Protein AF-A0A1H2YJH8-F1 (afdb_monomer_lite)

pLDDT: mean 80.91, std 15.79, range [32.03, 96.12]

Sequence (339 aa):
MAKEKKSLMNRFIHIIEKGGNKLPHPFILFGILLVAVLILSFVFSQLGTSITYFSASKTAGAAGKEVTVKVVNLLSADNLRYLITKYPDIYVGYTPLKLTLIMMATTAFIDKTGFFETLMKKYLLKAPKSLITFAVAFMAVNANLMSDAGTYFSLAIGGVIFHAMGRNPLIGVILGYAGCSGGFTANLFLAGTDALLAGITENIVEQMGLSVPINPAINYFFMASATVFLAITLTLFTEKVVCKMVGDGEGVVDRSLLEQYQPTPEQEKGLRWSGYGFLFFLAVMALLTVPQTAILRNQAGGFLPKSPPVPGDYHDHRLFVRQHRAALRLGHRPDQEGP

Structure (mmCIF, N/CA/C/O backbone):
data_AF-A0A1H2YJH8-F1
#
_entry.id   AF-A0A1H2YJH8-F1
#
loop_
_atom_site.group_PDB
_atom_site.id
_atom_site.type_symbol
_atom_site.label_atom_id
_atom_site.label_alt_id
_atom_site.label_comp_id
_atom_site.label_asym_id
_atom_site.label_entity_id
_atom_site.label_seq_id
_atom_site.pdbx_PDB_ins_code
_atom_site.Cartn_x
_atom_site.Cartn_y
_atom_site.Cartn_z
_atom_site.occupancy
_atom_site.B_iso_or_equiv
_atom_site.auth_seq_id
_atom_site.auth_comp_id
_atom_site.auth_asym_id
_atom_site.auth_atom_id
_atom_site.pdbx_PDB_model_num
ATOM 1 N N . MET A 1 1 ? 14.871 43.002 -13.225 1.00 38.84 1 MET A N 1
ATOM 2 C CA . MET A 1 1 ? 14.297 41.639 -13.253 1.00 38.84 1 MET A CA 1
ATOM 3 C C . MET A 1 1 ? 12.792 41.748 -13.069 1.00 38.84 1 MET A C 1
ATOM 5 O O . MET A 1 1 ? 12.344 42.125 -11.992 1.00 38.84 1 MET A O 1
ATOM 9 N N . ALA A 1 2 ? 12.018 41.543 -14.136 1.00 38.28 2 ALA A N 1
ATOM 10 C CA . ALA A 1 2 ? 10.562 41.580 -14.057 1.00 38.28 2 ALA A CA 1
ATOM 11 C C . ALA A 1 2 ? 10.081 40.404 -13.196 1.00 38.28 2 ALA A C 1
ATOM 13 O O . ALA A 1 2 ? 10.463 39.261 -13.429 1.00 38.28 2 ALA A O 1
ATOM 14 N N . LYS A 1 3 ? 9.287 40.697 -12.165 1.00 47.03 3 LYS A N 1
ATOM 15 C CA . LYS A 1 3 ? 8.704 39.703 -11.262 1.00 47.03 3 LYS A CA 1
ATOM 16 C C . LYS A 1 3 ? 7.733 38.857 -12.091 1.00 47.03 3 LYS A C 1
ATOM 18 O O . LYS A 1 3 ? 6.635 39.326 -12.391 1.00 47.03 3 LYS A O 1
ATOM 23 N N . GLU A 1 4 ? 8.152 37.663 -12.513 1.00 55.03 4 GLU A N 1
ATOM 24 C CA . GLU A 1 4 ? 7.280 36.723 -13.224 1.00 55.03 4 GLU A CA 1
ATOM 25 C C . GLU A 1 4 ? 5.961 36.596 -12.458 1.00 55.03 4 GLU A C 1
ATOM 27 O O . GLU A 1 4 ? 5.936 36.301 -11.255 1.00 55.03 4 GLU A O 1
ATOM 32 N N . LYS A 1 5 ? 4.843 36.871 -13.137 1.00 51.53 5 LYS A N 1
ATOM 33 C CA . LYS A 1 5 ? 3.514 36.658 -12.566 1.00 51.53 5 LYS A CA 1
ATOM 34 C C . LYS A 1 5 ? 3.374 35.158 -12.319 1.00 51.53 5 LYS A C 1
ATOM 36 O O . LYS A 1 5 ? 3.041 34.416 -13.235 1.00 51.53 5 LYS A O 1
ATOM 41 N N . LYS A 1 6 ? 3.631 34.719 -11.079 1.00 59.97 6 LYS A N 1
ATOM 42 C CA . LYS A 1 6 ? 3.389 33.337 -10.642 1.00 59.97 6 LYS A CA 1
ATOM 43 C C . LYS A 1 6 ? 1.992 32.925 -11.113 1.00 59.97 6 LYS A C 1
ATOM 45 O O . LYS A 1 6 ? 1.011 33.550 -10.699 1.00 59.97 6 LYS A O 1
ATOM 50 N N . SER A 1 7 ? 1.942 31.911 -11.981 1.00 81.44 7 SER A N 1
ATOM 51 C CA . SER A 1 7 ? 0.712 31.289 -12.482 1.00 81.44 7 SER A CA 1
ATOM 52 C C . SER A 1 7 ? -0.251 30.995 -11.324 1.00 81.44 7 SER A C 1
ATOM 54 O O . SER A 1 7 ? 0.194 30.723 -10.205 1.00 81.44 7 SER A O 1
ATOM 56 N N . LEU A 1 8 ? -1.566 31.036 -11.571 1.00 84.19 8 LEU A N 1
ATOM 57 C CA . LEU A 1 8 ? -2.581 30.668 -10.571 1.00 84.19 8 LEU A CA 1
ATOM 58 C C . LEU A 1 8 ? -2.296 29.284 -9.962 1.00 84.19 8 LEU A C 1
ATOM 60 O O . LEU A 1 8 ? -2.454 29.105 -8.756 1.00 84.19 8 LEU A O 1
ATOM 64 N N . MET A 1 9 ? -1.756 28.363 -10.768 1.00 78.94 9 MET A N 1
ATOM 65 C CA . MET A 1 9 ? -1.287 27.047 -10.325 1.00 78.94 9 MET A CA 1
ATOM 66 C C . MET A 1 9 ? -0.182 27.147 -9.262 1.00 78.94 9 MET A C 1
ATOM 68 O O . MET A 1 9 ? -0.267 26.523 -8.209 1.00 78.94 9 MET A O 1
ATOM 72 N N . ASN A 1 10 ? 0.821 28.002 -9.479 1.00 80.19 10 ASN A N 1
ATOM 73 C CA . ASN A 1 10 ? 1.936 28.172 -8.541 1.00 80.19 10 ASN A CA 1
ATOM 74 C C . ASN A 1 10 ? 1.471 28.771 -7.207 1.00 80.19 10 ASN A C 1
ATOM 76 O O . ASN A 1 10 ? 2.043 28.471 -6.163 1.00 80.19 10 ASN A O 1
ATOM 80 N N . ARG A 1 11 ? 0.435 29.623 -7.221 1.00 85.06 11 ARG A N 1
ATOM 81 C CA . ARG A 1 11 ? -0.161 30.155 -5.984 1.00 85.06 11 ARG A CA 1
ATOM 82 C C . ARG A 1 11 ? -0.924 29.076 -5.221 1.00 85.06 11 ARG A C 1
ATOM 84 O O . ARG A 1 11 ? -0.790 29.002 -4.006 1.00 85.06 11 ARG A O 1
ATOM 91 N N . PHE A 1 12 ? -1.688 28.248 -5.931 1.00 88.19 12 PHE A N 1
ATOM 92 C CA . PHE A 1 12 ? -2.434 27.139 -5.344 1.00 88.19 12 PHE A CA 1
ATOM 93 C C . PHE A 1 12 ? -1.508 26.114 -4.671 1.00 88.19 12 PHE A C 1
ATOM 95 O O . PHE A 1 12 ? -1.709 25.794 -3.501 1.00 88.19 12 PHE A O 1
ATOM 102 N N . ILE A 1 13 ? -0.438 25.692 -5.357 1.00 86.06 13 ILE A N 1
ATOM 103 C CA . ILE A 1 13 ? 0.572 24.770 -4.807 1.00 86.06 13 ILE A CA 1
ATOM 104 C C . ILE A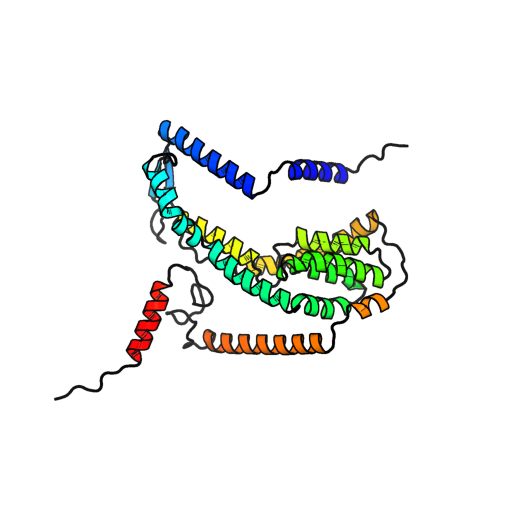 1 13 ? 1.168 25.322 -3.506 1.00 86.06 13 ILE A C 1
ATOM 106 O O . ILE A 1 13 ? 1.285 24.600 -2.520 1.00 86.06 13 ILE A O 1
ATOM 110 N N . HIS A 1 14 ? 1.471 26.621 -3.462 1.00 87.12 14 HIS A N 1
ATOM 111 C CA . HIS A 1 14 ? 2.084 27.239 -2.287 1.00 87.12 14 HIS A CA 1
ATOM 112 C C . HIS A 1 14 ? 1.144 27.311 -1.069 1.00 87.12 14 HIS A C 1
ATOM 114 O O . HIS A 1 14 ? 1.595 27.268 0.075 1.00 87.12 14 HIS A O 1
ATOM 120 N N . ILE A 1 15 ? -0.173 27.403 -1.293 1.00 90.94 15 ILE A N 1
ATOM 121 C CA . ILE A 1 15 ? -1.168 27.324 -0.212 1.00 90.94 15 ILE A CA 1
ATOM 122 C C . ILE A 1 15 ? -1.194 25.911 0.376 1.00 90.94 15 ILE A C 1
ATOM 124 O O . ILE A 1 15 ? -1.181 25.767 1.599 1.00 90.94 15 ILE A O 1
ATOM 128 N N . ILE A 1 16 ? -1.191 24.884 -0.480 1.00 88.50 16 ILE A N 1
ATOM 129 C CA . ILE A 1 16 ? -1.164 23.479 -0.050 1.00 88.50 16 ILE A CA 1
ATOM 130 C C . ILE A 1 16 ? 0.110 23.190 0.743 1.00 88.50 16 ILE A C 1
ATOM 132 O O . ILE A 1 16 ? 0.028 22.643 1.837 1.00 88.50 16 ILE A O 1
ATOM 136 N N . GLU A 1 17 ? 1.266 23.611 0.233 1.00 88.31 17 GLU A N 1
ATOM 137 C CA . GLU A 1 17 ? 2.568 23.448 0.889 1.00 88.31 17 GLU A CA 1
ATOM 138 C C . GLU A 1 17 ? 2.567 24.056 2.299 1.00 88.31 17 GLU A C 1
ATOM 140 O O . GLU A 1 17 ? 2.926 23.402 3.280 1.00 88.31 17 GLU A O 1
ATOM 145 N N . LYS A 1 18 ? 2.083 25.298 2.427 1.00 90.19 18 LYS A N 1
ATOM 146 C CA . LYS A 1 18 ? 2.005 25.984 3.720 1.00 90.19 18 LYS A CA 1
ATOM 147 C C . LYS A 1 18 ? 1.031 25.303 4.686 1.00 90.19 18 LYS A C 1
ATOM 149 O O . LYS A 1 18 ? 1.286 25.287 5.888 1.00 90.19 18 LYS A O 1
ATOM 154 N N . GLY A 1 19 ? -0.084 24.778 4.175 1.00 89.69 19 GLY A N 1
ATOM 155 C CA . GLY A 1 19 ? -1.058 24.025 4.964 1.00 89.69 19 GLY A CA 1
ATOM 156 C C . GLY A 1 19 ? -0.498 22.690 5.455 1.00 89.69 19 GLY A C 1
ATOM 157 O O . GLY A 1 19 ? -0.572 22.401 6.647 1.00 89.69 19 GLY A O 1
ATOM 158 N N . GLY A 1 20 ? 0.117 21.918 4.556 1.00 84.12 20 GLY A N 1
ATOM 159 C CA . GLY A 1 20 ? 0.706 20.611 4.850 1.00 84.12 20 GLY A CA 1
ATOM 160 C C . GLY A 1 20 ? 1.833 20.691 5.877 1.00 84.12 20 GLY A C 1
ATOM 161 O O . GLY A 1 20 ? 1.820 19.943 6.850 1.00 84.12 20 GLY A O 1
ATOM 162 N N . ASN A 1 21 ? 2.733 21.671 5.746 1.00 89.31 21 ASN A N 1
ATOM 163 C CA . ASN A 1 21 ? 3.858 21.862 6.672 1.00 89.31 21 ASN A CA 1
ATOM 164 C C . ASN A 1 21 ? 3.438 22.243 8.102 1.00 89.31 21 ASN A C 1
ATOM 166 O O . ASN A 1 21 ? 4.262 22.221 9.013 1.00 89.31 21 ASN A O 1
ATOM 170 N N . LYS A 1 22 ? 2.175 22.629 8.314 1.00 89.81 22 LYS A N 1
ATOM 171 C CA . LYS A 1 22 ? 1.658 23.005 9.634 1.00 89.81 22 LYS A CA 1
ATOM 172 C C . LYS A 1 22 ? 1.112 21.810 10.421 1.00 89.81 22 LYS A C 1
ATOM 174 O O . LYS A 1 22 ? 0.878 21.939 11.622 1.00 89.81 22 LYS A O 1
ATOM 179 N N . LEU A 1 23 ? 0.878 20.673 9.765 1.00 87.12 23 LEU A N 1
ATOM 180 C CA . LEU A 1 23 ? 0.376 19.477 10.430 1.00 87.12 23 LEU A CA 1
ATOM 181 C C . LEU A 1 23 ? 1.509 18.808 11.225 1.00 87.12 23 LEU A C 1
ATOM 183 O O . LEU A 1 23 ? 2.578 18.558 10.667 1.00 87.12 23 LEU A O 1
ATOM 187 N N . PRO A 1 24 ? 1.308 18.516 12.523 1.00 90.88 24 PRO A N 1
ATOM 188 C CA . PRO A 1 24 ? 2.301 17.799 13.307 1.00 90.88 24 PRO A CA 1
ATOM 189 C C . PRO A 1 24 ? 2.414 16.348 12.830 1.00 90.88 24 PRO A C 1
ATOM 191 O O . PRO A 1 24 ? 1.506 15.809 12.194 1.00 90.88 24 PRO A O 1
ATOM 194 N N . HIS A 1 25 ? 3.516 15.694 13.200 1.00 90.56 25 HIS A N 1
ATOM 195 C CA . HIS A 1 25 ? 3.710 14.270 12.941 1.00 90.56 25 HIS A CA 1
ATOM 196 C C . HIS A 1 25 ? 2.477 13.457 13.399 1.00 90.56 25 HIS A C 1
ATOM 198 O O . HIS A 1 25 ? 1.994 13.709 14.508 1.00 90.56 25 HIS A O 1
ATOM 204 N N . PRO A 1 26 ? 1.979 12.466 12.626 1.00 89.69 26 PRO A N 1
ATOM 205 C CA . PRO A 1 26 ? 0.744 11.742 12.945 1.00 89.69 26 PRO A CA 1
ATOM 206 C C . PRO A 1 26 ? 0.690 11.185 14.372 1.00 89.69 26 PRO A C 1
ATOM 208 O O . PRO A 1 26 ? -0.335 11.292 15.036 1.00 89.69 26 PRO A O 1
ATOM 211 N N . PHE A 1 27 ? 1.810 10.674 14.893 1.00 91.69 27 PHE A N 1
ATOM 212 C CA . PHE A 1 27 ? 1.912 10.238 16.293 1.00 91.69 27 PHE A CA 1
ATOM 213 C C . PHE A 1 27 ? 1.549 11.350 17.297 1.00 91.69 27 PHE A C 1
ATOM 215 O O . PHE A 1 27 ? 0.767 11.130 18.219 1.00 91.69 27 PHE A O 1
ATOM 222 N N . ILE A 1 28 ? 2.075 12.563 17.090 1.00 94.12 28 ILE A N 1
ATOM 223 C CA . ILE A 1 28 ? 1.781 13.731 17.930 1.00 94.12 28 ILE A CA 1
ATOM 224 C C . ILE A 1 28 ? 0.325 14.154 17.735 1.00 94.12 28 ILE A C 1
ATOM 226 O O . ILE A 1 28 ? -0.351 14.465 18.710 1.00 94.12 28 ILE A O 1
ATOM 230 N N . LEU A 1 29 ? -0.175 14.124 16.497 1.00 93.19 29 LEU A N 1
ATOM 231 C CA . LEU A 1 29 ? -1.568 14.443 16.191 1.00 93.19 29 LEU A CA 1
ATOM 232 C C . LEU A 1 29 ? -2.536 13.534 16.967 1.00 93.19 29 LEU A C 1
ATOM 234 O O . LEU A 1 29 ? -3.435 14.038 17.636 1.00 93.19 29 LEU A O 1
ATOM 238 N N . PHE A 1 30 ? -2.325 12.215 16.939 1.00 92.56 30 PHE A N 1
ATOM 239 C CA . PHE A 1 30 ? -3.132 11.265 17.710 1.00 92.56 30 PHE A CA 1
ATOM 240 C C . PHE A 1 30 ? -2.966 11.448 19.222 1.00 92.56 30 PHE A C 1
ATOM 242 O O . PHE A 1 30 ? -3.948 11.332 19.950 1.00 92.56 30 PHE A O 1
ATOM 249 N N . GLY A 1 31 ? -1.768 11.802 19.699 1.00 94.81 31 GLY A N 1
ATOM 250 C CA . GLY A 1 31 ? -1.546 12.162 21.102 1.00 94.81 31 GLY A CA 1
ATOM 251 C C . GLY A 1 31 ? -2.358 13.389 21.535 1.00 94.81 31 GLY A C 1
ATOM 252 O O . GLY A 1 31 ? -3.024 13.357 22.569 1.00 94.81 31 GLY A O 1
ATOM 253 N N . ILE A 1 32 ? -2.372 14.444 20.714 1.00 94.94 32 ILE A N 1
ATOM 254 C CA . ILE A 1 32 ? -3.182 15.649 20.949 1.00 94.94 32 ILE A CA 1
ATOM 255 C C . ILE A 1 32 ? -4.672 15.298 20.950 1.00 94.94 32 ILE A C 1
ATOM 257 O O . ILE A 1 32 ? -5.392 15.720 21.853 1.00 94.94 32 ILE A O 1
ATOM 261 N N . LEU A 1 33 ? -5.136 14.507 19.977 1.00 95.19 33 LEU A N 1
ATOM 262 C CA . LEU A 1 33 ? -6.530 14.066 19.906 1.00 95.19 33 LEU A CA 1
ATOM 263 C C . LEU A 1 33 ? -6.929 13.237 21.131 1.00 95.19 33 LEU A C 1
ATOM 265 O O . LEU A 1 33 ? -8.008 13.450 21.674 1.00 95.19 33 LEU A O 1
ATOM 269 N N . LEU A 1 34 ? -6.059 12.346 21.610 1.00 93.88 34 LEU A N 1
ATOM 270 C CA . LEU A 1 34 ? -6.302 11.551 22.813 1.00 93.88 34 LEU A CA 1
ATOM 271 C C . LEU A 1 34 ? -6.469 12.446 24.043 1.00 93.88 34 LEU A C 1
ATOM 273 O O . LEU A 1 34 ? -7.456 12.317 24.765 1.00 93.88 34 LEU A O 1
ATOM 277 N N . VAL A 1 35 ? -5.547 13.388 24.262 1.00 94.75 35 VAL A N 1
ATOM 278 C CA . VAL A 1 35 ? -5.633 14.337 25.385 1.00 94.75 35 VAL A CA 1
ATOM 279 C C . VAL A 1 35 ? -6.889 15.201 25.272 1.00 94.75 35 VAL A C 1
ATOM 281 O O . VAL A 1 35 ? -7.603 15.381 26.259 1.00 94.75 35 VAL A O 1
ATOM 284 N N . ALA A 1 36 ? -7.205 15.686 24.070 1.00 96.12 36 ALA A N 1
ATOM 285 C CA . ALA A 1 36 ? -8.416 16.455 23.822 1.00 96.12 36 ALA A CA 1
ATOM 286 C C . ALA A 1 36 ? -9.679 15.643 24.151 1.00 96.12 36 ALA A C 1
ATOM 288 O O . ALA A 1 36 ? -10.557 16.150 24.843 1.00 96.12 36 ALA A O 1
ATOM 289 N N . VAL A 1 37 ? -9.758 14.376 23.732 1.00 95.06 37 VAL A N 1
ATOM 290 C CA . VAL A 1 37 ? -10.886 13.485 24.047 1.00 95.06 37 VAL A CA 1
ATOM 291 C C . VAL A 1 37 ? -11.007 13.244 25.552 1.00 95.06 37 VAL A C 1
ATOM 293 O O . VAL A 1 37 ? -12.117 13.304 26.074 1.00 95.06 37 VAL A O 1
ATOM 296 N N . LEU A 1 38 ? -9.901 13.041 26.276 1.00 94.00 38 LEU A N 1
ATOM 297 C CA . LEU A 1 38 ? -9.932 12.896 27.737 1.00 94.00 38 LEU A CA 1
ATOM 298 C C . LEU A 1 38 ? -10.524 14.142 28.411 1.00 94.00 38 LEU A C 1
ATOM 300 O O . LEU A 1 38 ? -11.450 14.020 29.215 1.00 94.00 38 LEU A O 1
ATOM 304 N N . ILE A 1 39 ? -10.049 15.333 28.035 1.00 95.31 39 ILE A N 1
ATOM 305 C CA . ILE A 1 39 ? -10.523 16.609 28.589 1.00 95.31 39 ILE A CA 1
ATOM 306 C C . ILE A 1 39 ? -11.997 16.846 28.238 1.00 95.31 39 ILE A C 1
ATOM 308 O O . ILE A 1 39 ? -12.801 17.153 29.117 1.00 95.31 39 ILE A O 1
ATOM 312 N N . LEU A 1 40 ? -12.376 16.672 26.970 1.00 95.56 40 LEU A N 1
ATOM 313 C CA . LEU A 1 40 ? -13.755 16.860 26.520 1.00 95.56 40 LEU A CA 1
ATOM 314 C C . LEU A 1 40 ? -14.706 15.857 27.183 1.00 95.56 40 LEU A C 1
ATOM 316 O O . LEU A 1 40 ? -15.801 16.243 27.587 1.00 95.56 40 LEU A O 1
ATOM 320 N N . SER A 1 41 ? -14.285 14.599 27.358 1.00 94.75 41 SER A N 1
ATOM 321 C CA . SER A 1 41 ? -15.080 13.586 28.061 1.00 94.75 41 SER A CA 1
ATOM 322 C C . SER A 1 41 ? -15.354 13.987 29.512 1.00 94.75 41 SER A C 1
ATOM 324 O O . SER A 1 41 ? -16.477 13.836 29.990 1.00 94.75 41 SER A O 1
ATOM 326 N N . PHE A 1 42 ? -14.363 14.574 30.191 1.00 93.94 42 PHE A N 1
ATOM 327 C CA . PHE A 1 42 ? -14.522 15.095 31.542 1.00 93.94 42 PHE A CA 1
ATOM 328 C C . PHE A 1 42 ? -15.520 16.255 31.560 1.00 93.94 42 PHE A C 1
ATOM 330 O O . PHE A 1 42 ? -16.532 16.165 32.253 1.00 93.94 42 PHE A O 1
ATOM 337 N N . VAL A 1 43 ? -15.301 17.293 30.747 1.00 95.25 43 VAL A N 1
ATOM 338 C CA . VAL A 1 43 ? -16.160 18.491 30.712 1.00 95.25 43 VAL A CA 1
ATOM 339 C C . VAL A 1 43 ? -17.612 18.136 30.380 1.00 95.25 43 VAL A C 1
ATOM 341 O O . VAL A 1 43 ? -18.521 18.506 31.119 1.00 95.25 43 VAL A O 1
ATOM 344 N N . PHE A 1 44 ? -17.856 17.371 29.314 1.00 94.38 44 PHE A N 1
ATOM 345 C CA . PHE A 1 44 ? -19.221 17.030 28.902 1.00 94.38 44 PHE A CA 1
ATOM 346 C C . PHE A 1 44 ? -19.930 16.072 29.862 1.00 94.38 44 PHE A C 1
ATOM 348 O O . PHE A 1 44 ? -21.155 16.153 29.997 1.00 94.38 44 PHE A O 1
ATOM 355 N N . SER A 1 45 ? -19.186 15.202 30.557 1.00 93.44 45 SER A N 1
ATOM 356 C CA . SER A 1 45 ? -19.768 14.360 31.609 1.00 93.44 45 SER A CA 1
ATOM 357 C C . SER A 1 45 ? -20.258 15.186 32.802 1.00 93.44 45 SER A C 1
ATOM 359 O O . SER A 1 45 ? -21.338 14.909 33.318 1.00 93.44 45 SER A O 1
ATOM 361 N N . GLN A 1 46 ? -19.524 16.239 33.192 1.00 91.94 46 GLN A N 1
ATOM 362 C CA . GLN A 1 46 ? -19.917 17.147 34.279 1.00 91.94 46 GLN A CA 1
ATOM 363 C C . GLN A 1 46 ? -21.162 17.958 33.914 1.00 91.94 46 GLN A C 1
ATOM 365 O O . GLN A 1 46 ? -22.017 18.208 34.756 1.00 91.94 46 GLN A O 1
ATOM 370 N N . LEU A 1 47 ? -21.299 18.313 32.635 1.00 93.19 47 LEU A N 1
ATOM 371 C CA . LEU A 1 47 ? -22.490 18.976 32.101 1.00 93.19 47 LEU A CA 1
ATOM 372 C C . LEU A 1 47 ? -23.701 18.034 31.963 1.00 93.19 47 LEU A C 1
ATOM 374 O O . LEU A 1 47 ? -24.771 18.479 31.560 1.00 93.19 47 LEU A O 1
ATOM 378 N N . GLY A 1 48 ? -23.554 16.734 32.250 1.00 89.62 48 GLY A N 1
ATOM 379 C CA . GLY A 1 48 ? -24.635 15.753 32.119 1.00 89.62 48 GLY A CA 1
ATOM 380 C C . GLY A 1 48 ? -25.090 15.531 30.673 1.00 89.62 48 GLY A C 1
ATOM 381 O O . GLY A 1 48 ? -26.240 15.160 30.435 1.00 89.62 48 GLY A O 1
ATOM 382 N N . THR A 1 49 ? -24.202 15.771 29.701 1.00 91.62 49 THR A N 1
ATOM 383 C CA . THR A 1 49 ? -24.549 15.751 28.274 1.00 91.62 49 THR A CA 1
ATOM 384 C C . THR A 1 49 ? -25.008 14.354 27.848 1.00 91.62 49 THR A C 1
ATOM 386 O O . THR A 1 49 ? -24.337 13.349 28.106 1.00 91.62 49 THR A O 1
ATOM 389 N N . SER A 1 50 ? -26.150 14.289 27.165 1.00 90.44 50 SER A N 1
ATOM 390 C CA . SER A 1 50 ? -26.700 13.052 26.612 1.00 90.44 50 SER A CA 1
ATOM 391 C C . SER A 1 50 ? -27.331 13.303 25.249 1.00 90.44 50 SER A C 1
ATOM 393 O O . SER A 1 50 ? -27.797 14.407 24.972 1.00 90.44 50 SER A O 1
ATOM 395 N N . ILE A 1 51 ? -27.309 12.284 24.393 1.00 89.75 51 ILE A N 1
ATOM 396 C CA . ILE A 1 51 ? -27.904 12.326 23.057 1.00 89.75 51 ILE A CA 1
ATOM 397 C C . ILE A 1 51 ? -28.826 11.122 22.916 1.00 89.75 51 ILE A C 1
ATOM 399 O O . ILE A 1 51 ? -28.413 9.989 23.166 1.00 89.75 51 ILE A O 1
ATOM 403 N N . THR A 1 52 ? -30.059 11.373 22.483 1.00 88.31 52 THR A N 1
ATOM 404 C CA . THR A 1 52 ? -30.992 10.333 22.046 1.00 88.31 52 THR A CA 1
ATOM 405 C C . THR A 1 52 ? -30.971 10.276 20.530 1.00 88.31 52 THR A C 1
ATOM 407 O O . THR A 1 52 ? -31.147 11.297 19.868 1.00 88.31 52 THR A O 1
ATOM 410 N N . TYR A 1 53 ? -30.735 9.093 19.977 1.00 83.56 53 TYR A N 1
ATOM 411 C CA . TYR A 1 53 ? -30.777 8.866 18.538 1.00 83.56 53 TYR A CA 1
ATOM 412 C C . TYR A 1 53 ? -31.474 7.547 18.220 1.00 83.56 53 TYR A C 1
ATOM 414 O O . TYR A 1 53 ? -31.539 6.632 19.044 1.00 83.56 53 TYR A O 1
ATOM 422 N N . PHE A 1 54 ? -31.998 7.451 17.002 1.00 80.62 54 PHE A N 1
ATOM 423 C CA . PHE A 1 54 ? -32.614 6.230 16.508 1.00 80.62 54 PHE A CA 1
ATOM 424 C C . PHE A 1 54 ? -31.518 5.270 16.036 1.00 80.62 54 PHE A C 1
ATOM 426 O O . PHE A 1 54 ? -30.869 5.496 15.014 1.00 80.62 54 PHE A O 1
ATOM 433 N N . SER A 1 55 ? -31.264 4.220 16.813 1.00 72.62 55 SER A N 1
ATOM 434 C CA . SER A 1 55 ? -30.271 3.202 16.484 1.00 72.62 55 SER A CA 1
ATOM 435 C C . SER A 1 55 ? -30.881 2.183 15.523 1.00 72.62 55 SER A C 1
ATOM 437 O O . SER A 1 55 ? -31.943 1.615 15.798 1.00 72.62 55 SER A O 1
ATOM 439 N N . ALA A 1 56 ? -30.210 1.937 14.394 1.00 66.31 56 ALA A N 1
ATOM 440 C CA . ALA A 1 56 ? -30.537 0.809 13.530 1.00 66.31 56 ALA A CA 1
ATOM 441 C C . ALA A 1 56 ? -30.373 -0.495 14.327 1.00 66.31 56 ALA A C 1
ATOM 443 O O . ALA A 1 56 ? -29.378 -0.682 15.029 1.00 66.31 56 ALA A O 1
ATOM 444 N N . SER A 1 57 ? -31.358 -1.394 14.253 1.00 61.94 57 SER A N 1
ATOM 445 C CA . SER A 1 57 ? -31.283 -2.658 14.983 1.00 61.94 57 SER A CA 1
ATOM 446 C C . SER A 1 57 ? -30.068 -3.469 14.531 1.00 61.94 57 SER A C 1
ATOM 448 O O . SER A 1 57 ? -29.862 -3.672 13.336 1.00 61.94 57 SER A O 1
ATOM 450 N N . LYS A 1 58 ? -29.310 -4.012 15.493 1.00 60.59 58 LYS A N 1
ATOM 451 C CA . LYS A 1 58 ? -28.199 -4.952 15.242 1.00 60.59 58 LYS A CA 1
ATOM 452 C C . LYS A 1 58 ? -28.660 -6.271 14.599 1.00 60.59 58 LYS A C 1
ATOM 454 O O . LYS A 1 58 ? -27.834 -7.086 14.205 1.00 60.59 58 LYS A O 1
ATOM 459 N N . THR A 1 59 ? -29.975 -6.490 14.510 1.00 58.06 59 THR A N 1
ATOM 460 C CA . THR A 1 59 ? -30.592 -7.700 13.953 1.00 58.06 59 THR A CA 1
ATOM 461 C C . THR A 1 59 ? -31.331 -7.343 12.668 1.00 58.06 59 THR A C 1
ATOM 463 O O . THR A 1 59 ? -32.207 -6.473 12.685 1.00 58.06 59 THR A O 1
ATOM 466 N N . ALA A 1 60 ? -31.009 -8.024 11.566 1.00 57.53 60 ALA A N 1
ATOM 467 C CA . ALA A 1 60 ? -31.695 -7.835 10.291 1.00 57.53 60 ALA A CA 1
ATOM 468 C C . ALA A 1 60 ? -33.211 -8.076 10.453 1.00 57.53 60 ALA A C 1
ATOM 470 O O . ALA A 1 60 ? -33.624 -9.134 10.922 1.00 57.53 60 ALA A O 1
ATOM 471 N N . GLY A 1 61 ? -34.032 -7.083 10.090 1.00 59.03 61 GLY A N 1
ATOM 472 C CA . GLY A 1 61 ? -35.501 -7.156 10.143 1.00 59.03 61 GLY A CA 1
ATOM 473 C C . GLY A 1 61 ? -36.161 -6.661 11.438 1.00 59.03 61 GLY A C 1
ATOM 474 O O . GLY A 1 61 ? -37.386 -6.606 11.502 1.00 59.03 61 GLY A O 1
ATOM 475 N N . ALA A 1 62 ? -35.397 -6.263 12.458 1.00 62.66 62 ALA A N 1
ATOM 476 C CA . ALA A 1 62 ? -35.962 -5.659 13.666 1.00 62.66 62 ALA A CA 1
ATOM 477 C C . ALA A 1 62 ? -36.060 -4.127 13.540 1.00 62.66 62 ALA A C 1
ATOM 479 O O . ALA A 1 62 ? -35.159 -3.478 13.007 1.00 62.66 62 ALA A O 1
ATOM 480 N N . ALA A 1 63 ? -37.149 -3.549 14.058 1.00 66.19 63 ALA A N 1
ATOM 481 C CA . ALA A 1 63 ? -37.339 -2.102 14.099 1.00 66.19 63 ALA A CA 1
ATOM 482 C C . ALA A 1 63 ? -36.205 -1.432 14.892 1.00 66.19 63 ALA A C 1
ATOM 484 O O . ALA A 1 63 ? -35.780 -1.941 15.936 1.00 66.19 63 ALA A O 1
ATOM 485 N N . GLY A 1 64 ? -35.713 -0.296 14.387 1.00 68.19 64 GLY A N 1
ATOM 486 C CA . GLY A 1 64 ? -34.772 0.532 15.135 1.00 68.19 64 GLY A CA 1
ATOM 487 C C . GLY A 1 64 ? -35.387 0.991 16.458 1.00 68.19 64 GLY A C 1
ATOM 488 O O . GLY A 1 64 ? -36.609 1.057 16.604 1.00 68.19 64 GLY A O 1
ATOM 489 N N . LYS A 1 65 ? -34.535 1.250 17.446 1.00 77.06 65 LYS A N 1
ATOM 490 C CA . LYS A 1 65 ? -34.961 1.701 18.774 1.00 77.06 65 LYS A CA 1
ATOM 491 C C . LYS A 1 65 ? -34.304 3.031 19.087 1.00 77.06 65 LYS A C 1
ATOM 493 O O . LYS A 1 65 ? -33.147 3.252 18.731 1.00 77.06 65 LYS A O 1
ATOM 498 N N . GLU A 1 66 ? -35.030 3.895 19.783 1.00 80.56 66 GLU A N 1
ATOM 499 C CA . GLU A 1 66 ? -34.425 5.078 20.381 1.00 80.56 66 GLU A CA 1
ATOM 500 C C . GLU A 1 66 ? -33.480 4.648 21.500 1.00 80.56 66 GLU A C 1
ATOM 502 O O . GLU A 1 66 ? -33.851 3.902 22.409 1.00 80.56 66 GLU A O 1
ATOM 507 N N . VAL A 1 67 ? -32.230 5.090 21.398 1.00 80.50 67 VAL A N 1
ATOM 508 C CA . VAL A 1 67 ? -31.186 4.831 22.382 1.00 80.50 67 VAL A CA 1
ATOM 509 C C . VAL A 1 67 ? -30.666 6.174 22.866 1.00 80.50 67 VAL A C 1
ATOM 511 O O . VAL A 1 67 ? -30.223 7.004 22.072 1.00 80.50 67 VAL A O 1
ATOM 514 N N . THR A 1 68 ? -30.701 6.380 24.180 1.00 85.44 68 THR A N 1
ATOM 515 C CA . THR A 1 68 ? -30.063 7.526 24.830 1.00 85.44 68 THR A CA 1
ATOM 516 C C . THR A 1 68 ? -28.686 7.121 25.329 1.00 85.44 68 THR A C 1
ATOM 518 O O . THR A 1 68 ? -28.557 6.220 26.158 1.00 85.44 68 THR A O 1
ATOM 521 N N . VAL A 1 69 ? -27.649 7.804 24.848 1.00 86.31 69 VAL A N 1
ATOM 522 C CA . VAL A 1 69 ? -26.262 7.598 25.275 1.00 86.31 69 VAL A CA 1
ATOM 523 C C . VAL A 1 69 ? -25.795 8.823 26.055 1.00 86.31 69 VAL A C 1
ATOM 525 O O . VAL A 1 69 ? -25.971 9.960 25.617 1.00 86.31 69 VAL A O 1
ATOM 528 N N . LYS A 1 70 ? -25.210 8.590 27.233 1.00 90.06 70 LYS A N 1
ATOM 529 C CA . LYS A 1 70 ? -24.603 9.630 28.075 1.00 90.06 70 LYS A CA 1
ATOM 530 C C . LYS A 1 70 ? -23.100 9.681 27.839 1.00 90.06 70 LYS A C 1
ATOM 532 O O . LYS A 1 70 ? -22.478 8.641 27.623 1.00 90.06 70 LYS A O 1
ATOM 537 N N . VAL A 1 71 ? -22.515 10.874 27.919 1.00 91.00 71 VAL A N 1
ATOM 538 C CA . VAL A 1 71 ? -21.057 11.015 27.854 1.00 91.00 71 VAL A CA 1
ATOM 539 C C . VAL A 1 71 ? -20.420 10.384 29.094 1.00 91.00 71 VAL A C 1
ATOM 541 O O . VAL A 1 71 ? -20.824 10.658 30.223 1.00 91.00 71 VAL A O 1
ATOM 544 N N . VAL A 1 72 ? -19.412 9.538 28.878 1.00 91.06 72 VAL A N 1
ATOM 545 C CA . VAL A 1 72 ? -18.675 8.841 29.938 1.00 91.06 72 VAL A CA 1
ATOM 546 C C . VAL A 1 72 ? -17.373 9.581 30.233 1.00 91.06 72 VAL A C 1
ATOM 548 O O . VAL A 1 72 ? -16.592 9.844 29.324 1.00 91.06 72 VAL A O 1
ATOM 551 N N . ASN A 1 73 ? -17.114 9.878 31.510 1.00 93.94 73 ASN A N 1
ATOM 552 C CA . ASN A 1 73 ? -15.858 10.487 31.948 1.00 93.94 73 ASN A CA 1
ATOM 553 C C . ASN A 1 73 ? -14.700 9.480 31.896 1.00 93.94 73 ASN A C 1
ATOM 555 O O . ASN A 1 73 ? -14.588 8.610 32.770 1.00 93.94 73 ASN A O 1
ATOM 559 N N . LEU A 1 74 ? -13.798 9.629 30.930 1.00 91.88 74 LEU A N 1
ATOM 560 C CA . LEU A 1 74 ? -12.650 8.732 30.774 1.00 91.88 74 LEU A CA 1
ATOM 561 C C . LEU A 1 74 ? -11.550 8.962 31.825 1.00 91.88 74 LEU A C 1
ATOM 563 O O . LEU A 1 74 ? -10.747 8.065 32.059 1.00 91.88 74 LEU A O 1
ATOM 567 N N . LEU A 1 75 ? -11.541 10.118 32.500 1.00 93.56 75 LEU A N 1
ATOM 568 C CA . LEU A 1 75 ? -10.603 10.447 33.585 1.00 93.56 75 LEU A CA 1
ATOM 569 C C . LEU A 1 75 ? -11.090 9.999 34.973 1.00 93.56 75 LEU A C 1
ATOM 571 O O . LEU A 1 75 ? -10.455 10.302 35.982 1.00 93.56 75 LEU A O 1
ATOM 575 N N . SER A 1 76 ? -12.219 9.291 35.057 1.00 93.50 76 SER A N 1
ATOM 576 C CA . SER A 1 76 ? -12.672 8.713 36.326 1.00 93.50 76 SER A CA 1
ATOM 577 C C . SER A 1 76 ? -11.720 7.613 36.812 1.00 93.50 76 SER A C 1
ATOM 579 O O . SER A 1 76 ? -11.078 6.931 36.012 1.00 93.50 76 SER A O 1
ATOM 581 N N . ALA A 1 77 ? -11.646 7.410 38.132 1.00 92.81 77 ALA A N 1
ATOM 582 C CA . ALA A 1 77 ? -10.753 6.419 38.739 1.00 92.81 77 ALA A CA 1
ATOM 583 C C . ALA A 1 77 ? -10.969 4.999 38.183 1.00 92.81 77 ALA A C 1
ATOM 585 O O . ALA A 1 77 ? -10.009 4.251 38.004 1.00 92.81 77 ALA A O 1
ATOM 586 N N . ASP A 1 78 ? -12.214 4.630 37.884 1.00 92.56 78 ASP A N 1
ATOM 587 C CA . ASP A 1 78 ? -12.542 3.308 37.349 1.00 92.56 78 ASP A CA 1
ATOM 588 C C . ASP A 1 78 ? -12.110 3.160 35.889 1.00 92.56 78 ASP A C 1
ATOM 590 O O . ASP A 1 78 ? -11.498 2.152 35.540 1.00 92.56 78 ASP A O 1
ATOM 594 N N . ASN A 1 79 ? -12.320 4.185 35.056 1.00 90.88 79 ASN A N 1
ATOM 595 C CA . ASN A 1 79 ? -11.863 4.161 33.666 1.00 90.88 79 ASN A CA 1
ATOM 596 C C . ASN A 1 79 ? -10.340 4.240 33.555 1.00 90.88 79 ASN A C 1
ATOM 598 O O . ASN A 1 79 ? -9.763 3.566 32.708 1.00 90.88 79 ASN A O 1
ATOM 602 N N . LEU A 1 80 ? -9.665 4.983 34.434 1.00 91.50 80 LEU A N 1
ATOM 603 C CA . LEU A 1 80 ? -8.205 5.020 34.456 1.00 91.50 80 LEU A CA 1
ATOM 604 C C . LEU A 1 80 ? -7.619 3.661 34.874 1.00 91.50 80 LEU A C 1
ATOM 606 O O . LEU A 1 80 ? -6.685 3.168 34.241 1.00 91.50 80 LEU A O 1
ATOM 610 N N . ARG A 1 81 ? -8.215 3.008 35.885 1.00 93.69 81 ARG A N 1
ATOM 611 C CA . ARG A 1 81 ? -7.868 1.628 36.267 1.00 93.69 81 ARG A CA 1
ATOM 612 C C . ARG A 1 81 ? -8.121 0.651 35.124 1.00 93.69 81 ARG A C 1
ATOM 614 O O . ARG A 1 81 ? -7.259 -0.180 34.838 1.00 93.69 81 ARG A O 1
ATOM 621 N N . TYR A 1 82 ? -9.258 0.768 34.443 1.00 91.56 82 TYR A N 1
ATOM 622 C CA . TYR A 1 82 ? -9.571 -0.039 33.267 1.00 91.56 82 TYR A CA 1
ATOM 623 C C . TYR A 1 82 ? -8.529 0.155 32.162 1.00 91.56 82 TYR A C 1
ATOM 625 O O . TYR A 1 82 ? -7.960 -0.824 31.697 1.00 91.56 82 TYR A O 1
ATOM 633 N N . LEU A 1 83 ? -8.215 1.399 31.788 1.00 89.19 83 LEU A N 1
ATOM 634 C CA . LEU A 1 83 ? -7.250 1.702 30.731 1.00 89.19 83 LEU A CA 1
ATOM 635 C C . LEU A 1 83 ? -5.873 1.112 31.038 1.00 89.19 83 LEU A C 1
ATOM 637 O O . LEU A 1 83 ? -5.303 0.461 30.173 1.00 89.19 83 LEU A O 1
ATOM 641 N N . ILE A 1 84 ? -5.366 1.272 32.263 1.00 91.44 84 ILE A N 1
ATOM 642 C CA . ILE A 1 84 ? -4.050 0.745 32.654 1.00 91.44 84 ILE A CA 1
ATOM 643 C C . ILE A 1 84 ? -4.052 -0.790 32.666 1.00 91.44 84 ILE A C 1
ATOM 645 O O . ILE A 1 84 ? -3.128 -1.412 32.146 1.00 91.44 84 ILE A O 1
ATOM 649 N N . THR A 1 85 ? -5.090 -1.416 33.228 1.00 94.25 85 THR A N 1
ATOM 650 C CA . THR A 1 85 ? -5.153 -2.885 33.354 1.00 94.25 85 THR A CA 1
ATOM 651 C C . THR A 1 85 ? -5.466 -3.591 32.036 1.00 94.25 85 THR A C 1
ATOM 653 O O . THR A 1 85 ? -5.010 -4.712 31.823 1.00 94.25 85 THR A O 1
ATOM 656 N N . LYS A 1 86 ? -6.224 -2.949 31.141 1.00 93.56 86 LYS A N 1
ATOM 657 C CA . LYS A 1 86 ? -6.628 -3.493 29.839 1.00 93.56 86 LYS A CA 1
ATOM 658 C C . LYS A 1 86 ? -5.795 -3.000 28.669 1.00 93.56 86 LYS A C 1
ATOM 660 O O . LYS A 1 86 ? -6.017 -3.475 27.561 1.00 93.56 86 LYS A O 1
ATOM 665 N N . TYR A 1 87 ? -4.811 -2.128 28.886 1.00 90.75 87 TYR A N 1
ATOM 666 C CA . TYR A 1 87 ? -3.950 -1.627 27.814 1.00 90.75 87 TYR A CA 1
ATOM 667 C C . TYR A 1 87 ? -3.343 -2.745 26.943 1.00 90.75 87 TYR A C 1
ATOM 669 O O . TYR A 1 87 ? -3.478 -2.652 25.721 1.00 90.75 87 TYR A O 1
ATOM 677 N N . PRO A 1 88 ? -2.761 -3.834 27.500 1.00 92.06 88 PRO A N 1
ATOM 678 C CA . PRO A 1 88 ? -2.216 -4.913 26.674 1.00 92.06 88 PRO A CA 1
ATOM 679 C C . PRO A 1 88 ? -3.289 -5.612 25.829 1.00 92.06 88 PRO A C 1
ATOM 681 O O . PRO A 1 88 ? -3.067 -5.865 24.647 1.00 92.06 88 PRO A O 1
ATOM 684 N N . ASP A 1 89 ? -4.468 -5.864 26.409 1.00 90.12 89 ASP A N 1
ATOM 685 C CA . ASP A 1 89 ? -5.602 -6.495 25.722 1.00 90.12 89 ASP A CA 1
ATOM 686 C C . ASP A 1 89 ? -6.136 -5.602 24.589 1.00 90.12 89 ASP A C 1
ATOM 688 O O . ASP A 1 89 ? -6.436 -6.097 23.507 1.00 90.12 89 ASP A O 1
ATOM 692 N N . ILE A 1 90 ? -6.224 -4.285 24.814 1.00 88.19 90 ILE A N 1
ATOM 693 C CA . ILE A 1 90 ? -6.650 -3.298 23.809 1.00 88.19 90 ILE A CA 1
ATOM 694 C C . ILE A 1 90 ? -5.634 -3.237 22.665 1.00 88.19 90 ILE A C 1
ATOM 696 O O . ILE A 1 90 ? -6.015 -3.262 21.496 1.00 88.19 90 ILE A O 1
ATOM 700 N N . TYR A 1 91 ? -4.341 -3.193 22.994 1.00 87.31 91 TYR A N 1
ATOM 701 C CA . TYR A 1 91 ? -3.270 -3.100 22.007 1.00 87.31 91 TYR A CA 1
ATOM 702 C C . TYR A 1 91 ? -3.179 -4.362 21.139 1.00 87.31 91 TYR A C 1
ATOM 704 O O . TYR A 1 91 ? -3.197 -4.276 19.914 1.00 87.31 91 TYR A O 1
ATOM 712 N N . VAL A 1 92 ? -3.148 -5.546 21.757 1.00 88.06 92 VAL A N 1
ATOM 713 C CA . VAL A 1 92 ? -3.085 -6.835 21.041 1.00 88.06 92 VAL A CA 1
ATOM 714 C C . VAL A 1 92 ? -4.421 -7.175 20.372 1.00 88.06 92 VAL A C 1
ATOM 716 O O . VAL A 1 92 ? -4.455 -7.853 19.344 1.00 88.06 92 VAL A O 1
ATOM 719 N N . GLY A 1 93 ? -5.534 -6.705 20.935 1.00 84.25 93 GLY A N 1
ATOM 720 C CA . GLY A 1 93 ? -6.877 -6.849 20.383 1.00 84.25 93 GLY A CA 1
ATOM 721 C C . GLY A 1 93 ? -7.122 -6.012 19.129 1.00 84.25 93 GLY A C 1
ATOM 722 O O . GLY A 1 93 ? -8.059 -6.314 18.397 1.00 84.25 93 GLY A O 1
ATOM 723 N N . TYR A 1 94 ? -6.276 -5.018 18.845 1.00 84.19 94 TYR A N 1
ATOM 724 C CA . TYR A 1 94 ? -6.419 -4.130 17.698 1.00 84.19 94 TYR A CA 1
ATOM 725 C C . TYR A 1 94 ? -6.278 -4.901 16.376 1.00 84.19 94 TYR A C 1
ATOM 727 O O . TYR A 1 94 ? -5.178 -5.264 15.956 1.00 84.19 94 TYR A O 1
ATOM 735 N N . THR A 1 95 ? -7.404 -5.153 15.703 1.00 81.31 95 THR A N 1
ATOM 736 C CA . THR A 1 95 ? -7.484 -5.931 14.454 1.00 81.31 95 THR A CA 1
ATOM 737 C C . THR A 1 95 ? -6.475 -5.492 13.383 1.00 81.31 95 THR A C 1
ATOM 739 O O . THR A 1 95 ? -5.782 -6.364 12.846 1.00 81.31 95 THR A O 1
ATOM 742 N N . PRO A 1 96 ? -6.276 -4.181 13.122 1.00 84.38 96 PRO A N 1
ATOM 743 C CA . PRO A 1 96 ? -5.270 -3.723 12.165 1.00 84.38 96 PRO A CA 1
ATOM 744 C C . PRO A 1 96 ? -3.855 -4.204 12.474 1.00 84.38 96 PRO A C 1
ATOM 746 O O . PRO A 1 96 ? -3.109 -4.503 11.545 1.00 84.38 96 PRO A O 1
ATOM 749 N N . LEU A 1 97 ? -3.480 -4.315 13.754 1.00 86.31 97 LEU A N 1
ATOM 750 C CA . LEU A 1 97 ? -2.146 -4.766 14.151 1.00 86.31 97 LEU A CA 1
ATOM 751 C C . LEU A 1 97 ? -1.889 -6.194 13.658 1.00 86.31 97 LEU A C 1
ATOM 753 O O . LEU A 1 97 ? -0.861 -6.455 13.040 1.00 86.31 97 LEU A O 1
ATOM 757 N N . LYS A 1 98 ? -2.843 -7.108 13.871 1.00 81.50 98 LYS A N 1
ATOM 758 C CA . LYS A 1 98 ? -2.703 -8.527 13.500 1.00 81.50 98 LYS A CA 1
ATOM 759 C C . LYS A 1 98 ? -2.537 -8.703 11.992 1.00 81.50 98 LYS A C 1
ATOM 761 O O . LYS A 1 98 ? -1.620 -9.393 11.553 1.00 81.50 98 LYS A O 1
ATOM 766 N N . LEU A 1 99 ? -3.401 -8.052 11.212 1.00 79.38 99 LEU A N 1
ATOM 767 C CA . LEU A 1 99 ? -3.376 -8.140 9.750 1.00 79.38 99 LEU A CA 1
ATOM 768 C C . LEU A 1 99 ? -2.111 -7.519 9.169 1.00 79.38 99 LEU A C 1
ATOM 770 O O . LEU A 1 99 ? -1.466 -8.104 8.299 1.00 79.38 99 LEU A O 1
ATOM 774 N N . THR A 1 100 ? -1.726 -6.360 9.696 1.00 81.25 100 THR A N 1
ATOM 775 C CA . THR A 1 100 ? -0.565 -5.624 9.202 1.00 81.25 100 THR A CA 1
ATOM 776 C C . THR A 1 100 ? 0.733 -6.364 9.510 1.00 81.25 100 THR A C 1
ATOM 778 O O . THR A 1 100 ? 1.583 -6.446 8.633 1.00 81.25 100 THR A O 1
ATOM 781 N N . LEU A 1 101 ? 0.891 -6.973 10.693 1.00 84.88 101 LEU A N 1
ATOM 782 C CA . LEU A 1 101 ? 2.114 -7.710 11.044 1.00 84.88 101 LEU A CA 1
ATOM 783 C C . LEU A 1 101 ? 2.383 -8.896 10.105 1.00 84.88 101 LEU A C 1
ATOM 785 O O . LEU A 1 101 ? 3.511 -9.071 9.644 1.00 84.88 101 LEU A O 1
ATOM 789 N N . ILE A 1 102 ? 1.352 -9.686 9.789 1.00 83.44 102 ILE A N 1
ATOM 790 C CA . ILE A 1 102 ? 1.477 -10.837 8.879 1.00 83.44 102 ILE A CA 1
ATOM 791 C C . ILE A 1 102 ? 1.828 -10.361 7.463 1.00 83.44 102 ILE A C 1
ATOM 793 O O . ILE A 1 102 ? 2.729 -10.910 6.819 1.00 83.44 102 ILE A O 1
ATOM 797 N N . MET A 1 103 ? 1.154 -9.308 6.990 1.00 82.75 103 MET A N 1
ATOM 798 C CA . MET A 1 103 ? 1.428 -8.725 5.676 1.00 82.75 103 MET A CA 1
ATOM 799 C C . MET A 1 103 ? 2.831 -8.119 5.607 1.00 82.75 103 MET A C 1
ATOM 801 O O . MET A 1 103 ? 3.550 -8.398 4.657 1.00 82.75 103 MET A O 1
ATOM 805 N N . MET A 1 104 ? 3.271 -7.373 6.623 1.00 81.31 104 MET A N 1
ATOM 806 C CA . MET A 1 104 ? 4.612 -6.780 6.670 1.00 81.31 104 MET A CA 1
ATOM 807 C C . MET A 1 104 ? 5.712 -7.839 6.673 1.00 81.31 104 MET A C 1
ATOM 809 O O . MET A 1 104 ? 6.696 -7.679 5.958 1.00 81.31 104 MET A O 1
ATOM 813 N N . ALA A 1 105 ? 5.548 -8.933 7.424 1.00 85.56 105 ALA A N 1
ATOM 814 C CA . ALA A 1 105 ? 6.498 -10.044 7.398 1.00 85.56 105 ALA A CA 1
ATOM 815 C C . ALA A 1 105 ? 6.595 -10.672 5.997 1.00 85.56 105 ALA A C 1
ATOM 817 O O . ALA A 1 105 ? 7.692 -10.943 5.507 1.00 85.56 105 ALA A O 1
ATOM 818 N N . THR A 1 106 ? 5.453 -10.844 5.326 1.00 84.56 106 THR A N 1
ATOM 819 C CA . THR A 1 106 ? 5.385 -11.398 3.967 1.00 84.56 106 THR A CA 1
ATOM 820 C C . THR A 1 106 ? 6.016 -10.455 2.943 1.00 84.56 106 THR A C 1
ATOM 822 O O . THR A 1 106 ? 6.874 -10.873 2.166 1.00 84.56 106 THR A O 1
ATOM 825 N N . THR A 1 107 ? 5.652 -9.171 2.963 1.00 79.81 107 THR A N 1
ATOM 826 C CA . THR A 1 107 ? 6.213 -8.156 2.065 1.00 79.81 107 THR A CA 1
ATOM 827 C C . THR A 1 107 ? 7.714 -7.995 2.285 1.00 79.81 107 THR A C 1
ATOM 829 O O . THR A 1 107 ? 8.454 -7.947 1.309 1.00 79.81 107 THR A O 1
ATOM 832 N N . ALA A 1 108 ? 8.190 -7.999 3.536 1.00 83.69 108 ALA A N 1
ATOM 833 C CA . ALA A 1 108 ? 9.618 -7.928 3.843 1.00 83.69 108 ALA A CA 1
ATOM 834 C C . ALA A 1 108 ? 10.389 -9.144 3.306 1.00 83.69 108 ALA A C 1
ATOM 836 O O . ALA A 1 108 ? 11.486 -8.988 2.774 1.00 83.69 108 ALA A O 1
ATOM 837 N N . PHE A 1 109 ? 9.823 -10.352 3.404 1.00 88.38 109 PHE A N 1
ATOM 838 C CA . PHE A 1 109 ? 10.424 -11.544 2.805 1.00 88.38 109 PHE A CA 1
ATOM 839 C C . PHE A 1 109 ? 10.530 -11.412 1.281 1.00 88.38 109 PHE A C 1
ATOM 841 O O . PHE A 1 109 ? 11.606 -11.621 0.724 1.00 88.38 109 PHE A O 1
ATOM 848 N N . ILE A 1 110 ? 9.443 -11.016 0.610 1.00 85.62 110 ILE A N 1
ATOM 849 C CA . ILE A 1 110 ? 9.416 -10.843 -0.850 1.00 85.62 110 ILE A CA 1
ATOM 850 C C . ILE A 1 110 ? 10.414 -9.767 -1.292 1.00 85.62 110 ILE A C 1
ATOM 852 O O . ILE A 1 110 ? 11.148 -9.982 -2.257 1.00 85.62 110 ILE A O 1
ATOM 856 N N . ASP A 1 111 ? 10.487 -8.652 -0.571 1.00 82.62 111 ASP A N 1
ATOM 857 C CA . ASP A 1 111 ? 11.438 -7.573 -0.834 1.00 82.62 111 ASP A CA 1
ATOM 858 C C . ASP A 1 111 ? 12.888 -8.079 -0.770 1.00 82.62 111 ASP A C 1
ATOM 860 O O . ASP A 1 111 ? 13.661 -7.892 -1.708 1.00 82.62 111 ASP A O 1
ATOM 864 N N . LYS A 1 112 ? 13.233 -8.871 0.257 1.00 87.00 112 LYS A N 1
ATOM 865 C CA . LYS A 1 112 ? 14.560 -9.504 0.368 1.00 87.00 112 LYS A CA 1
ATOM 866 C C . LYS A 1 112 ? 14.891 -10.468 -0.771 1.00 87.00 112 LYS A C 1
ATOM 868 O O . LYS A 1 112 ? 16.070 -10.663 -1.054 1.00 87.00 112 LYS A O 1
ATOM 873 N N . THR A 1 113 ? 13.893 -11.062 -1.428 1.00 88.81 113 THR A N 1
ATOM 874 C CA . THR A 1 113 ? 14.130 -11.903 -2.615 1.00 88.81 113 THR A CA 1
ATOM 875 C C . THR A 1 113 ? 14.396 -11.101 -3.892 1.00 88.81 113 THR A C 1
ATOM 877 O O . THR A 1 113 ? 14.819 -11.680 -4.891 1.00 88.81 113 THR A O 1
ATOM 880 N N . GLY A 1 114 ? 14.117 -9.791 -3.903 1.00 87.00 114 GLY A N 1
ATOM 881 C CA . GLY A 1 114 ? 14.205 -8.955 -5.103 1.00 87.00 114 GLY A CA 1
ATOM 882 C C . GLY A 1 114 ? 13.179 -9.320 -6.182 1.00 87.00 114 GLY A C 1
ATOM 883 O O . GLY A 1 114 ? 13.369 -8.984 -7.355 1.00 87.00 114 GLY A O 1
ATOM 884 N N . PHE A 1 115 ? 12.102 -10.033 -5.820 1.00 88.75 115 PHE A N 1
ATOM 885 C CA . PHE A 1 115 ? 11.112 -10.551 -6.768 1.00 88.75 115 PHE A CA 1
ATOM 886 C C . PHE A 1 115 ? 10.468 -9.436 -7.595 1.00 88.75 115 PHE A C 1
ATOM 888 O O . PHE A 1 115 ? 10.513 -9.482 -8.824 1.00 88.75 115 PHE A O 1
ATOM 895 N N . PHE A 1 116 ? 9.889 -8.429 -6.936 1.00 84.50 116 PHE A N 1
ATOM 896 C CA . PHE A 1 116 ? 9.190 -7.344 -7.625 1.00 84.50 116 PHE A CA 1
ATOM 897 C C . PHE A 1 116 ? 10.152 -6.435 -8.393 1.00 84.50 116 PHE A C 1
ATOM 899 O O . PHE A 1 116 ? 9.841 -6.061 -9.520 1.00 84.50 116 PHE A O 1
ATOM 906 N N . GLU A 1 117 ? 11.336 -6.151 -7.844 1.00 83.62 117 GLU A N 1
ATOM 907 C CA . GLU A 1 117 ? 12.380 -5.397 -8.546 1.00 83.62 117 GLU A CA 1
ATOM 908 C C . GLU A 1 117 ? 12.755 -6.089 -9.868 1.00 83.62 117 GLU A C 1
ATOM 910 O O . GLU A 1 117 ? 12.740 -5.480 -10.938 1.00 83.62 117 GLU A O 1
ATOM 915 N N . THR A 1 118 ? 13.015 -7.398 -9.813 1.00 89.00 118 THR A N 1
ATOM 916 C CA . THR A 1 118 ? 13.348 -8.223 -10.983 1.00 89.00 118 THR A CA 1
ATOM 917 C C . THR A 1 118 ? 12.188 -8.293 -11.977 1.00 89.00 118 THR A C 1
ATOM 919 O O . THR A 1 118 ? 12.391 -8.157 -13.187 1.00 89.00 118 THR A O 1
ATOM 922 N N . LEU A 1 119 ? 10.964 -8.501 -11.478 1.00 87.38 119 LEU A N 1
ATOM 923 C CA . LEU A 1 119 ? 9.740 -8.554 -12.278 1.00 87.38 119 LEU A CA 1
ATOM 924 C C . LEU A 1 119 ? 9.558 -7.244 -13.052 1.00 87.38 119 LEU A C 1
ATOM 926 O O . LEU A 1 119 ? 9.382 -7.263 -14.271 1.00 87.38 119 LEU A O 1
ATOM 930 N N . MET A 1 120 ? 9.649 -6.108 -12.361 1.00 82.12 120 MET A N 1
ATOM 931 C CA . MET A 1 120 ? 9.467 -4.795 -12.965 1.00 82.12 120 MET A CA 1
ATOM 932 C C . MET A 1 120 ? 10.587 -4.476 -13.957 1.00 82.12 120 MET A C 1
ATOM 934 O O . MET A 1 120 ? 10.270 -4.103 -15.084 1.00 82.12 120 MET A O 1
ATOM 938 N N . LYS A 1 121 ? 11.865 -4.733 -13.630 1.00 81.31 121 LYS A N 1
ATOM 939 C CA . LYS A 1 121 ? 12.986 -4.617 -14.589 1.00 81.31 121 LYS A CA 1
ATOM 940 C C . LYS A 1 121 ? 12.711 -5.402 -15.875 1.00 81.31 121 LYS A C 1
ATOM 942 O O . LYS A 1 121 ? 12.798 -4.854 -16.972 1.00 81.31 121 LYS A O 1
ATOM 947 N N . LYS A 1 122 ? 12.311 -6.673 -15.759 1.00 85.06 122 LYS A N 1
ATOM 948 C CA . LYS A 1 122 ? 12.101 -7.559 -16.914 1.00 85.06 122 LYS A CA 1
ATOM 949 C C . LYS A 1 122 ? 11.063 -7.037 -17.907 1.00 85.06 122 LYS A C 1
ATOM 951 O O . LYS A 1 122 ? 11.253 -7.192 -19.116 1.00 85.06 122 LYS A O 1
ATOM 956 N N . TYR A 1 123 ? 9.957 -6.485 -17.413 1.00 79.56 123 TYR A N 1
ATOM 957 C CA . TYR A 1 123 ? 8.849 -6.046 -18.265 1.00 79.56 123 TYR A CA 1
ATOM 958 C C . TYR A 1 123 ? 8.969 -4.584 -18.689 1.00 79.56 123 TYR A C 1
ATOM 960 O O . TYR A 1 123 ? 8.641 -4.253 -19.827 1.00 79.56 123 TYR A O 1
ATOM 968 N N . LEU A 1 124 ? 9.494 -3.724 -17.821 1.00 79.62 124 LEU A N 1
ATOM 969 C CA . LEU A 1 124 ? 9.618 -2.297 -18.089 1.00 79.62 124 LEU A CA 1
ATOM 970 C C . LEU A 1 124 ? 10.690 -1.999 -19.146 1.00 79.62 124 LEU A C 1
ATOM 972 O O . LEU A 1 124 ? 10.452 -1.192 -20.041 1.00 79.62 124 LEU A O 1
ATOM 976 N N . LEU A 1 125 ? 11.820 -2.717 -19.124 1.00 76.88 125 LEU A N 1
ATOM 977 C CA . LEU A 1 125 ? 12.890 -2.573 -20.125 1.00 76.88 125 LEU A CA 1
ATOM 978 C C . LEU A 1 125 ? 12.473 -3.028 -21.535 1.00 76.88 125 LEU A C 1
ATOM 980 O O . LEU A 1 125 ? 13.134 -2.693 -22.516 1.00 76.88 125 LEU A O 1
ATOM 984 N N . LYS A 1 126 ? 11.380 -3.792 -21.651 1.00 78.88 126 LYS A N 1
ATOM 985 C CA . LYS A 1 126 ? 10.838 -4.289 -22.926 1.00 78.88 126 LYS A CA 1
ATOM 986 C C . LYS A 1 126 ? 9.688 -3.436 -23.465 1.00 78.88 126 LYS A C 1
ATOM 988 O O . LYS A 1 126 ? 9.150 -3.754 -24.525 1.00 78.88 126 LYS A O 1
ATOM 993 N N . ALA A 1 127 ? 9.291 -2.378 -22.756 1.00 79.00 127 ALA A N 1
ATOM 994 C CA . ALA A 1 127 ? 8.198 -1.518 -23.184 1.00 79.00 127 ALA A CA 1
ATOM 995 C C . ALA A 1 127 ? 8.563 -0.759 -24.479 1.00 79.00 127 ALA A C 1
ATOM 997 O O . ALA A 1 127 ? 9.682 -0.252 -24.609 1.00 79.00 127 ALA A O 1
ATOM 998 N N . PRO A 1 128 ? 7.641 -0.645 -25.455 1.00 79.94 128 PRO A N 1
ATOM 999 C CA . PRO A 1 128 ? 7.898 0.121 -26.669 1.00 79.94 128 PRO A CA 1
ATOM 1000 C C . PRO A 1 128 ? 8.025 1.616 -26.347 1.00 79.94 128 PRO A C 1
ATOM 1002 O O . PRO A 1 128 ? 7.386 2.121 -25.422 1.00 79.94 128 PRO A O 1
ATOM 1005 N N . LYS A 1 129 ? 8.799 2.352 -27.160 1.00 77.56 129 LYS A N 1
ATOM 1006 C CA . LYS A 1 129 ? 9.078 3.790 -26.964 1.00 77.56 129 LYS A CA 1
ATOM 1007 C C . LYS A 1 129 ? 7.811 4.629 -26.754 1.00 77.56 129 LYS A C 1
ATOM 1009 O O . LYS A 1 129 ? 7.816 5.532 -25.928 1.00 77.56 129 LYS A O 1
ATOM 1014 N N . SER A 1 130 ? 6.733 4.311 -27.469 1.00 80.19 130 SER A N 1
ATOM 1015 C CA . SER A 1 130 ? 5.450 5.020 -27.388 1.00 80.19 130 SER A CA 1
ATOM 1016 C C . SER A 1 130 ? 4.701 4.819 -26.067 1.00 80.19 130 SER A C 1
ATOM 1018 O O . SER A 1 130 ? 3.882 5.659 -25.711 1.00 80.19 130 SER A O 1
ATOM 1020 N N . LEU A 1 131 ? 4.971 3.734 -25.335 1.00 87.94 131 LEU A N 1
ATOM 1021 C CA . LEU A 1 131 ? 4.301 3.403 -24.072 1.00 87.94 131 LEU A CA 1
ATOM 1022 C C . LEU A 1 131 ? 5.217 3.560 -22.858 1.00 87.94 131 LEU A C 1
ATOM 1024 O O . LEU A 1 131 ? 4.815 3.200 -21.758 1.00 87.94 131 LEU A O 1
ATOM 1028 N N . ILE A 1 132 ? 6.430 4.092 -23.024 1.00 87.19 132 ILE A N 1
ATOM 1029 C CA . ILE A 1 132 ? 7.435 4.115 -21.955 1.00 87.19 132 ILE A CA 1
ATOM 1030 C C . ILE A 1 132 ? 6.960 4.921 -20.738 1.00 87.19 132 ILE A C 1
ATOM 1032 O O . ILE A 1 132 ? 7.057 4.456 -19.608 1.00 87.19 132 ILE A O 1
ATOM 1036 N N . THR A 1 133 ? 6.343 6.081 -20.970 1.00 91.81 133 THR A N 1
ATOM 1037 C CA . THR A 1 133 ? 5.773 6.933 -19.918 1.00 91.81 133 THR A CA 1
ATOM 1038 C C . THR A 1 133 ? 4.641 6.227 -19.196 1.00 91.81 133 THR A C 1
ATOM 1040 O O . THR A 1 133 ? 4.588 6.249 -17.972 1.00 91.81 133 THR A O 1
ATOM 1043 N N . PHE A 1 134 ? 3.772 5.544 -19.944 1.00 93.56 134 PHE A N 1
ATOM 1044 C CA . PHE A 1 134 ? 2.697 4.753 -19.360 1.00 93.56 134 PHE A CA 1
ATOM 1045 C C . PHE A 1 134 ? 3.229 3.580 -18.547 1.00 93.56 134 PHE A C 1
ATOM 1047 O O . PHE A 1 134 ? 2.754 3.345 -17.444 1.00 93.56 134 PHE A O 1
ATOM 1054 N N . ALA A 1 135 ? 4.238 2.877 -19.050 1.00 91.81 135 ALA A N 1
ATOM 1055 C CA . ALA A 1 135 ? 4.844 1.753 -18.360 1.00 91.81 135 ALA A CA 1
ATOM 1056 C C . ALA A 1 135 ? 5.505 2.200 -17.045 1.00 91.81 135 ALA A C 1
ATOM 1058 O O . ALA A 1 135 ? 5.286 1.565 -16.016 1.00 91.81 135 ALA A O 1
ATOM 1059 N N . VAL A 1 136 ? 6.231 3.326 -17.049 1.00 92.06 136 VAL A N 1
ATOM 1060 C CA . VAL A 1 136 ? 6.815 3.922 -15.834 1.00 92.06 136 VAL A CA 1
ATOM 1061 C C . VAL A 1 136 ? 5.720 4.388 -14.871 1.00 92.06 136 VAL A C 1
ATOM 1063 O O . VAL A 1 136 ? 5.804 4.094 -13.684 1.00 92.06 136 VAL A O 1
ATOM 1066 N N . ALA A 1 137 ? 4.667 5.050 -15.359 1.00 94.38 137 ALA A N 1
ATOM 1067 C CA . ALA A 1 137 ? 3.540 5.480 -14.530 1.00 94.38 137 ALA A CA 1
ATOM 1068 C C . ALA A 1 137 ? 2.818 4.288 -13.884 1.00 94.38 137 ALA A C 1
ATOM 1070 O O . ALA A 1 137 ? 2.564 4.283 -12.685 1.00 94.38 137 ALA A O 1
ATOM 1071 N N . PHE A 1 138 ? 2.512 3.260 -14.675 1.00 92.62 138 PHE A N 1
ATOM 1072 C CA . PHE A 1 138 ? 1.835 2.050 -14.223 1.00 92.62 138 PHE A CA 1
ATOM 1073 C C . PHE A 1 138 ? 2.670 1.291 -13.193 1.00 92.62 138 PHE A C 1
ATOM 1075 O O . PHE A 1 138 ? 2.150 0.868 -12.162 1.00 92.62 138 PHE A O 1
ATOM 1082 N N . MET A 1 139 ? 3.971 1.158 -13.442 1.00 91.31 139 MET A N 1
ATOM 1083 C CA . MET A 1 139 ? 4.910 0.584 -12.486 1.00 91.31 139 MET A CA 1
ATOM 1084 C C . MET A 1 139 ? 4.932 1.391 -11.181 1.00 91.31 139 MET A C 1
ATOM 1086 O O . MET A 1 139 ? 4.784 0.802 -10.115 1.00 91.31 139 MET A O 1
ATOM 1090 N N . ALA A 1 140 ? 5.061 2.719 -11.264 1.00 92.81 140 ALA A N 1
ATOM 1091 C CA . ALA A 1 140 ? 5.129 3.595 -10.098 1.00 92.81 140 ALA A CA 1
ATOM 1092 C C . ALA A 1 140 ? 3.854 3.527 -9.242 1.00 92.81 140 ALA A C 1
ATOM 1094 O O . ALA A 1 140 ? 3.935 3.467 -8.021 1.00 92.81 140 ALA A O 1
ATOM 1095 N N . VAL A 1 141 ? 2.673 3.460 -9.864 1.00 93.81 141 VAL A N 1
ATOM 1096 C CA . VAL A 1 141 ? 1.404 3.301 -9.133 1.00 93.81 141 VAL A CA 1
ATOM 1097 C C . VAL A 1 141 ? 1.361 1.973 -8.363 1.00 93.81 141 VAL A C 1
ATOM 1099 O O . VAL A 1 141 ? 0.953 1.960 -7.211 1.00 93.81 141 VAL A O 1
ATOM 1102 N N . ASN A 1 142 ? 1.865 0.877 -8.943 1.00 91.19 142 ASN A N 1
ATOM 1103 C CA . ASN A 1 142 ? 1.928 -0.432 -8.272 1.00 91.19 142 ASN A CA 1
ATOM 1104 C C . ASN A 1 142 ? 3.138 -0.594 -7.331 1.00 91.19 142 ASN A C 1
ATOM 1106 O O . ASN A 1 142 ? 3.367 -1.678 -6.789 1.00 91.19 142 ASN A O 1
ATOM 1110 N N . ALA A 1 143 ? 3.970 0.436 -7.167 1.00 89.25 143 ALA A N 1
ATOM 1111 C CA . ALA A 1 143 ? 5.238 0.302 -6.460 1.00 89.25 143 ALA A CA 1
ATOM 1112 C C . ALA A 1 143 ? 5.064 0.046 -4.958 1.00 89.25 143 ALA A C 1
ATOM 1114 O O . ALA A 1 143 ? 5.957 -0.523 -4.334 1.00 89.25 143 ALA A O 1
ATOM 1115 N N . ASN A 1 144 ? 3.913 0.399 -4.379 1.00 86.88 144 ASN A N 1
ATOM 1116 C CA . ASN A 1 144 ? 3.645 0.169 -2.961 1.00 86.88 144 ASN A CA 1
ATOM 1117 C C . ASN A 1 144 ? 3.647 -1.336 -2.581 1.00 86.88 144 ASN A C 1
ATOM 1119 O O . ASN A 1 144 ? 3.753 -1.664 -1.400 1.00 86.88 144 ASN A O 1
ATOM 1123 N N . LEU A 1 145 ? 3.545 -2.253 -3.560 1.00 85.12 145 LEU A N 1
ATOM 1124 C CA . LEU A 1 145 ? 3.620 -3.702 -3.346 1.00 85.12 145 LEU A CA 1
ATOM 1125 C C . LEU A 1 145 ? 4.997 -4.099 -2.800 1.00 85.12 145 LEU A C 1
ATOM 1127 O O . LEU A 1 145 ? 5.128 -5.100 -2.101 1.00 85.12 145 LEU A O 1
ATOM 1131 N N . MET A 1 146 ? 6.005 -3.274 -3.089 1.00 80.88 146 MET A N 1
ATOM 1132 C CA . MET A 1 146 ? 7.364 -3.347 -2.556 1.00 80.88 146 MET A CA 1
ATOM 1133 C C . MET A 1 146 ? 7.555 -2.488 -1.301 1.00 80.88 146 MET A C 1
ATOM 1135 O O . MET A 1 146 ? 8.686 -2.262 -0.879 1.00 80.88 146 MET A O 1
ATOM 1139 N N . SER A 1 147 ? 6.478 -1.970 -0.704 1.00 82.06 147 SER A N 1
ATOM 1140 C CA . SER A 1 147 ? 6.557 -1.017 0.404 1.00 82.06 147 SER A CA 1
ATOM 1141 C C . SER A 1 147 ? 7.448 0.187 0.031 1.00 82.06 147 SER A C 1
ATOM 1143 O O . SER A 1 147 ? 7.368 0.712 -1.084 1.00 82.06 147 SER A O 1
ATOM 1145 N N . ASP A 1 148 ? 8.326 0.615 0.936 1.00 80.62 148 ASP A N 1
ATOM 1146 C CA . ASP A 1 148 ? 9.244 1.737 0.737 1.00 80.62 148 ASP A CA 1
ATOM 1147 C C . ASP A 1 148 ? 10.258 1.503 -0.393 1.00 80.62 148 ASP A C 1
ATOM 1149 O O . ASP A 1 148 ? 10.608 2.448 -1.108 1.00 80.62 148 ASP A O 1
ATOM 1153 N N . ALA A 1 149 ? 10.698 0.256 -0.608 1.00 81.75 149 ALA A N 1
ATOM 1154 C CA . ALA A 1 149 ? 11.675 -0.080 -1.646 1.00 81.75 149 ALA A CA 1
ATOM 1155 C C . ALA A 1 149 ? 11.167 0.295 -3.047 1.00 81.75 149 ALA A C 1
ATOM 1157 O O . ALA A 1 149 ? 11.931 0.777 -3.887 1.00 81.75 149 ALA A O 1
ATOM 1158 N N . GLY A 1 150 ? 9.857 0.176 -3.273 1.00 86.06 150 GLY A N 1
ATOM 1159 C CA . GLY A 1 150 ? 9.237 0.535 -4.541 1.00 86.06 150 GLY A CA 1
ATOM 1160 C C . GLY A 1 150 ? 9.322 2.018 -4.876 1.00 86.06 150 GLY A C 1
ATOM 1161 O O . GLY A 1 150 ? 9.491 2.369 -6.044 1.00 86.06 150 GLY A O 1
ATOM 1162 N N . THR A 1 151 ? 9.256 2.897 -3.875 1.00 87.38 151 THR A N 1
ATOM 1163 C CA . THR A 1 151 ? 9.380 4.347 -4.087 1.00 87.38 151 THR A CA 1
ATOM 1164 C C . THR A 1 151 ? 10.783 4.703 -4.565 1.00 87.38 151 THR A C 1
ATOM 1166 O O . THR A 1 151 ? 10.939 5.385 -5.579 1.00 87.38 151 THR A O 1
ATOM 1169 N N . TYR A 1 152 ? 11.812 4.182 -3.891 1.00 87.56 152 TYR A N 1
ATOM 1170 C CA . TYR A 1 152 ? 13.205 4.398 -4.287 1.00 87.56 152 TYR A CA 1
ATOM 1171 C C . TYR A 1 152 ? 13.510 3.797 -5.660 1.00 87.56 152 TYR A C 1
ATOM 1173 O O . TYR A 1 152 ? 14.136 4.449 -6.498 1.00 87.56 152 TYR A O 1
ATOM 1181 N N . PHE A 1 153 ? 13.012 2.586 -5.916 1.00 87.19 153 PHE A N 1
ATOM 1182 C CA . PHE A 1 153 ? 13.164 1.931 -7.208 1.00 87.19 153 PHE A CA 1
ATOM 1183 C C . PHE A 1 153 ? 12.517 2.744 -8.335 1.00 87.19 153 PHE A C 1
ATOM 1185 O O . PHE A 1 153 ? 13.148 2.976 -9.364 1.00 87.19 153 PHE A O 1
ATOM 1192 N N . SER A 1 154 ? 11.293 3.236 -8.127 1.00 90.38 154 SER A N 1
ATOM 1193 C CA . SER A 1 154 ? 10.545 3.980 -9.145 1.00 90.38 154 SER A CA 1
ATOM 1194 C C . SER A 1 154 ? 11.198 5.310 -9.511 1.00 90.38 154 SER A C 1
ATOM 1196 O O . SER A 1 154 ? 11.216 5.678 -10.686 1.00 90.38 154 SER A O 1
ATOM 1198 N N . LEU A 1 155 ? 11.777 6.004 -8.526 1.00 91.44 155 LEU A N 1
ATOM 1199 C CA . LEU A 1 155 ? 12.587 7.205 -8.745 1.00 91.44 155 LEU A CA 1
ATOM 1200 C C . LEU A 1 155 ? 13.791 6.902 -9.645 1.00 91.44 155 LEU A C 1
ATOM 1202 O O . LEU A 1 155 ? 13.990 7.565 -10.665 1.00 91.44 155 LEU A O 1
ATOM 1206 N N . ALA A 1 156 ? 14.577 5.887 -9.275 1.00 89.31 156 ALA A N 1
ATOM 1207 C CA . ALA A 1 156 ? 15.806 5.534 -9.975 1.00 89.31 156 ALA A CA 1
ATOM 1208 C C . ALA A 1 156 ? 15.527 5.045 -11.404 1.00 89.31 156 ALA A C 1
ATOM 1210 O O . ALA A 1 156 ? 16.078 5.578 -12.369 1.00 89.31 156 ALA A O 1
ATOM 1211 N N . ILE A 1 157 ? 14.630 4.068 -11.557 1.00 87.94 157 ILE A N 1
ATOM 1212 C CA . ILE A 1 157 ? 14.349 3.449 -12.853 1.00 87.94 157 ILE A CA 1
ATOM 1213 C C . ILE A 1 157 ? 13.622 4.409 -13.798 1.00 87.94 157 ILE A C 1
ATOM 1215 O O . ILE A 1 157 ? 13.892 4.397 -14.996 1.00 87.94 157 ILE A O 1
ATOM 1219 N N . GLY A 1 158 ? 12.760 5.288 -13.270 1.00 90.69 158 GLY A N 1
ATOM 1220 C CA . GLY A 1 158 ? 12.097 6.326 -14.054 1.00 90.69 158 GLY A CA 1
ATOM 1221 C C . GLY A 1 158 ? 13.114 7.253 -14.718 1.00 90.69 158 GLY A C 1
ATOM 1222 O O . GLY A 1 158 ? 13.052 7.466 -15.929 1.00 90.69 158 GLY A O 1
ATOM 1223 N N . GLY A 1 159 ? 14.094 7.741 -13.952 1.00 90.50 159 GLY A N 1
ATOM 1224 C CA . GLY A 1 159 ? 15.173 8.578 -14.480 1.00 90.50 159 GLY A CA 1
ATOM 1225 C C . GLY A 1 159 ? 16.036 7.861 -15.519 1.00 90.50 159 GLY A C 1
ATOM 1226 O O . GLY A 1 159 ? 16.248 8.392 -16.610 1.00 90.50 159 GLY A O 1
ATOM 1227 N N . VAL A 1 160 ? 16.479 6.635 -15.218 1.00 88.88 160 VAL A N 1
ATOM 1228 C CA . VAL A 1 160 ? 17.308 5.820 -16.127 1.00 88.88 160 VAL A CA 1
ATOM 1229 C C . VAL A 1 160 ? 16.596 5.557 -17.452 1.00 88.88 160 VAL A C 1
ATOM 1231 O O . VAL A 1 160 ? 17.187 5.717 -18.517 1.00 88.88 160 VAL A O 1
ATOM 1234 N N . ILE A 1 161 ? 15.315 5.193 -17.404 1.00 88.31 161 ILE A N 1
ATOM 1235 C CA . ILE A 1 161 ? 14.529 4.899 -18.601 1.00 88.31 161 ILE A CA 1
ATOM 1236 C C . ILE A 1 161 ? 14.336 6.141 -19.458 1.00 88.31 161 ILE A C 1
ATOM 1238 O O . ILE A 1 161 ? 14.496 6.072 -20.675 1.00 88.31 161 ILE A O 1
ATOM 1242 N N . PHE A 1 162 ? 14.007 7.280 -18.849 1.00 89.88 162 PHE A N 1
ATOM 1243 C CA . PHE A 1 162 ? 13.881 8.522 -19.605 1.00 89.88 162 PHE A CA 1
ATOM 1244 C C . PHE A 1 162 ? 15.222 8.895 -20.246 1.00 89.88 162 PHE A C 1
ATOM 1246 O O . PHE A 1 162 ? 15.250 9.186 -21.441 1.00 89.88 162 PHE A O 1
ATOM 1253 N N . HIS A 1 163 ? 16.331 8.760 -19.512 1.00 87.94 163 HIS A N 1
ATOM 1254 C CA . HIS A 1 163 ? 17.665 9.027 -20.044 1.00 87.94 163 HIS A CA 1
ATOM 1255 C C . HIS A 1 163 ? 18.007 8.148 -21.252 1.00 87.94 163 HIS A C 1
ATOM 1257 O O . HIS A 1 163 ? 18.357 8.661 -22.313 1.00 87.94 163 HIS A O 1
ATOM 1263 N N . ALA A 1 164 ? 17.822 6.834 -21.121 1.00 86.25 164 ALA A N 1
ATOM 1264 C CA . ALA A 1 164 ? 18.123 5.869 -22.174 1.00 86.25 164 ALA A CA 1
ATOM 1265 C C . ALA A 1 164 ? 17.304 6.085 -23.455 1.00 86.25 164 ALA A C 1
ATOM 1267 O O . ALA A 1 164 ? 17.702 5.689 -24.550 1.00 86.25 164 ALA A O 1
ATOM 1268 N N . MET A 1 165 ? 16.142 6.725 -23.331 1.00 84.62 165 MET A N 1
ATOM 1269 C CA . MET A 1 165 ? 15.251 7.030 -24.446 1.00 84.62 165 MET A CA 1
ATOM 1270 C C . MET A 1 165 ? 15.508 8.401 -25.075 1.00 84.62 165 MET A C 1
ATOM 1272 O O . MET A 1 165 ? 14.734 8.809 -25.948 1.00 84.62 165 MET A O 1
ATOM 1276 N N . GLY A 1 166 ? 16.580 9.085 -24.661 1.00 84.44 166 GLY A N 1
ATOM 1277 C CA . GLY A 1 166 ? 16.918 10.428 -25.117 1.00 84.44 166 GLY A CA 1
ATOM 1278 C C . GLY A 1 166 ? 15.985 11.502 -24.558 1.00 84.44 166 GLY A C 1
ATOM 1279 O O . GLY A 1 166 ? 15.866 12.564 -25.151 1.00 84.44 166 GLY A O 1
ATOM 1280 N N . ARG A 1 167 ? 15.282 11.220 -23.456 1.00 88.25 167 ARG A N 1
ATOM 1281 C CA . ARG A 1 167 ? 14.355 12.146 -22.791 1.00 88.25 167 ARG A CA 1
ATOM 1282 C C . ARG A 1 167 ? 14.989 12.742 -21.545 1.00 88.25 167 ARG A C 1
ATOM 1284 O O . ARG A 1 167 ? 15.968 12.214 -21.015 1.00 88.25 167 ARG A O 1
ATOM 1291 N N . ASN A 1 168 ? 14.399 13.817 -21.033 1.00 90.81 168 ASN A N 1
ATOM 1292 C CA . ASN A 1 168 ? 14.870 14.442 -19.803 1.00 90.81 168 ASN A CA 1
ATOM 1293 C C . ASN A 1 168 ? 14.689 13.488 -18.594 1.00 90.81 168 ASN A C 1
ATOM 1295 O O . ASN A 1 168 ? 13.548 13.195 -18.216 1.00 90.81 168 ASN A O 1
ATOM 1299 N N . PRO A 1 169 ? 15.777 13.033 -17.936 1.00 91.38 169 PRO A N 1
ATOM 1300 C CA . PRO A 1 169 ? 15.702 12.086 -16.819 1.00 91.38 169 PRO A CA 1
ATOM 1301 C C . PRO A 1 169 ? 14.908 12.628 -15.628 1.00 91.38 169 PRO A C 1
ATOM 1303 O O . PRO A 1 169 ? 14.246 11.868 -14.923 1.00 91.38 169 PRO A O 1
ATOM 1306 N N . LEU A 1 170 ? 14.920 13.951 -15.422 1.00 91.94 170 LEU A N 1
ATOM 1307 C CA . LEU A 1 170 ? 14.189 14.607 -14.340 1.00 91.94 170 LEU A CA 1
ATOM 1308 C C . LEU A 1 170 ? 12.681 14.351 -14.449 1.00 91.94 170 LEU A C 1
ATOM 1310 O O . LEU A 1 170 ? 12.013 14.176 -13.434 1.00 91.94 170 LEU A O 1
ATOM 1314 N N . ILE A 1 171 ? 12.146 14.273 -15.671 1.00 93.00 171 ILE A N 1
ATOM 1315 C CA . ILE A 1 171 ? 10.730 13.967 -15.907 1.00 93.00 171 ILE A CA 1
ATOM 1316 C C . ILE A 1 171 ? 10.415 12.547 -15.436 1.00 93.00 171 ILE A C 1
ATOM 1318 O O . ILE A 1 171 ? 9.403 12.335 -14.772 1.00 93.00 171 ILE A O 1
ATOM 1322 N N . GLY A 1 172 ? 11.302 11.593 -15.723 1.00 92.56 172 GLY A N 1
ATOM 1323 C CA . GLY A 1 172 ? 11.179 10.217 -15.253 1.00 92.56 172 GLY A CA 1
ATOM 1324 C C . GLY A 1 172 ? 11.209 10.110 -13.727 1.00 92.56 172 GLY A C 1
ATOM 1325 O O . GLY A 1 172 ? 10.384 9.404 -13.152 1.00 92.56 172 GLY A O 1
ATOM 1326 N N . VAL A 1 173 ? 12.094 10.864 -13.065 1.00 93.81 173 VAL A N 1
ATOM 1327 C CA . VAL A 1 173 ? 12.156 10.946 -11.594 1.00 93.81 173 VAL A CA 1
ATOM 1328 C C . VAL A 1 173 ? 10.871 11.550 -11.018 1.00 93.81 173 VAL A C 1
ATOM 1330 O O . VAL A 1 173 ? 10.288 10.986 -10.093 1.00 93.81 173 VAL A O 1
ATOM 1333 N N . ILE A 1 174 ? 10.389 12.665 -11.580 1.00 93.94 174 ILE A N 1
ATOM 1334 C CA . ILE A 1 174 ? 9.137 13.314 -11.158 1.00 93.94 174 ILE A CA 1
ATOM 1335 C C . ILE A 1 174 ? 7.955 12.360 -11.327 1.00 93.94 174 ILE A C 1
ATOM 1337 O O . ILE A 1 174 ? 7.142 12.229 -10.414 1.00 93.94 174 ILE A O 1
ATOM 1341 N N . LEU A 1 175 ? 7.860 11.684 -12.475 1.00 94.56 175 LEU A N 1
ATOM 1342 C CA . LEU A 1 175 ? 6.796 10.726 -12.752 1.00 94.56 175 LEU A CA 1
ATOM 1343 C C . LEU A 1 175 ? 6.848 9.537 -11.788 1.00 94.56 175 LEU A C 1
ATOM 1345 O O . LEU A 1 175 ? 5.808 9.151 -11.261 1.00 94.56 175 LEU A O 1
ATOM 1349 N N . GLY A 1 176 ? 8.039 8.990 -11.532 1.00 93.50 176 GLY A N 1
ATOM 1350 C CA . GLY A 1 176 ? 8.232 7.925 -10.551 1.00 93.50 176 GLY A CA 1
ATOM 1351 C C . GLY A 1 176 ? 7.750 8.347 -9.161 1.00 93.50 176 GLY A C 1
ATOM 1352 O O . GLY A 1 176 ? 6.941 7.653 -8.553 1.00 93.50 176 GLY A O 1
ATOM 1353 N N . TYR A 1 177 ? 8.154 9.533 -8.694 1.00 92.62 177 TYR A N 1
ATOM 1354 C CA . TYR A 1 177 ? 7.726 10.062 -7.396 1.00 92.62 177 TYR A CA 1
ATOM 1355 C C . TYR A 1 177 ? 6.216 10.303 -7.307 1.00 92.62 177 TYR A C 1
ATOM 1357 O O . TYR A 1 177 ? 5.564 9.889 -6.345 1.00 92.62 177 TYR A O 1
ATOM 1365 N N . ALA A 1 178 ? 5.659 10.990 -8.307 1.00 92.69 178 ALA A N 1
ATOM 1366 C CA . ALA A 1 178 ? 4.247 11.342 -8.359 1.00 92.69 178 ALA A CA 1
ATOM 1367 C C . ALA A 1 178 ? 3.364 10.096 -8.486 1.00 92.69 178 ALA A C 1
ATOM 1369 O O . ALA A 1 178 ? 2.303 10.043 -7.869 1.00 92.69 178 ALA A O 1
ATOM 1370 N N . GLY A 1 179 ? 3.813 9.090 -9.241 1.00 92.94 179 GLY A N 1
ATOM 1371 C CA . GLY A 1 179 ? 3.129 7.810 -9.383 1.00 92.94 179 GLY A CA 1
ATOM 1372 C C . GLY A 1 179 ? 3.080 7.023 -8.082 1.00 92.94 179 GLY A C 1
ATOM 1373 O O . GLY A 1 179 ? 1.991 6.635 -7.670 1.00 92.94 179 GLY A O 1
ATOM 1374 N N . CYS A 1 180 ? 4.211 6.873 -7.388 1.00 91.31 180 CYS A N 1
ATOM 1375 C CA . CYS A 1 180 ? 4.242 6.185 -6.095 1.00 91.31 180 CYS A CA 1
ATOM 1376 C C . CYS A 1 180 ? 3.436 6.925 -5.027 1.00 91.31 180 CYS A C 1
ATOM 1378 O O . CYS A 1 180 ? 2.682 6.308 -4.281 1.00 91.31 180 CYS A O 1
ATOM 1380 N N . SER A 1 181 ? 3.584 8.250 -4.951 1.00 89.38 181 SER A N 1
ATOM 1381 C CA . SER A 1 181 ? 2.963 9.048 -3.888 1.00 89.38 181 SER A CA 1
ATOM 1382 C C . SER A 1 181 ? 1.468 9.259 -4.128 1.00 89.38 181 SER A C 1
ATOM 1384 O O . SER A 1 181 ? 0.661 9.105 -3.216 1.00 89.38 181 SER A O 1
ATOM 1386 N N . GLY A 1 182 ? 1.080 9.607 -5.358 1.00 87.12 182 GLY A N 1
ATOM 1387 C CA . GLY A 1 182 ? -0.317 9.833 -5.735 1.00 87.12 182 GLY A CA 1
ATOM 1388 C C . GLY A 1 182 ? -1.100 8.541 -5.973 1.00 87.12 182 GLY A C 1
ATOM 1389 O O . GLY A 1 182 ? -2.318 8.531 -5.816 1.00 87.12 182 GLY A O 1
ATOM 1390 N N . GLY A 1 183 ? -0.411 7.455 -6.334 1.00 88.31 183 GLY A N 1
ATOM 1391 C CA . GLY A 1 183 ? -0.983 6.128 -6.558 1.00 88.31 183 GLY A CA 1
ATOM 1392 C C . GLY A 1 183 ? -0.856 5.169 -5.380 1.00 88.31 183 GLY A C 1
ATOM 1393 O O . GLY A 1 183 ? -1.228 4.015 -5.534 1.00 88.31 183 GLY A O 1
ATOM 1394 N N . PHE A 1 184 ? -0.385 5.625 -4.214 1.00 85.69 184 PHE A N 1
ATOM 1395 C CA . PHE A 1 184 ? 0.041 4.768 -3.099 1.00 85.69 184 PHE A CA 1
ATOM 1396 C C . PHE A 1 184 ? -0.979 3.714 -2.647 1.00 85.69 184 PHE A C 1
ATOM 1398 O O . PHE A 1 184 ? -0.591 2.697 -2.087 1.00 85.69 184 PHE A O 1
ATOM 1405 N N . THR A 1 185 ? -2.280 3.930 -2.838 1.00 88.69 185 THR A N 1
ATOM 1406 C CA . THR A 1 185 ? -3.318 2.956 -2.461 1.00 88.69 185 THR A CA 1
ATOM 1407 C C . THR A 1 185 ? -3.817 2.102 -3.624 1.00 88.69 185 THR A C 1
ATOM 1409 O O . THR A 1 185 ? -4.391 1.043 -3.386 1.00 88.69 185 THR A O 1
ATOM 1412 N N . ALA A 1 186 ? -3.615 2.530 -4.869 1.00 91.06 186 ALA A N 1
ATOM 1413 C CA . ALA A 1 186 ? -4.200 1.895 -6.041 1.00 91.06 186 ALA A CA 1
ATOM 1414 C C . ALA A 1 186 ? -3.291 0.793 -6.582 1.00 91.06 186 ALA A C 1
ATOM 1416 O O . ALA A 1 186 ? -2.259 1.082 -7.180 1.00 91.06 186 ALA A O 1
ATOM 1417 N N . ASN A 1 187 ? -3.708 -0.468 -6.464 1.00 88.50 187 ASN A N 1
ATOM 1418 C CA . ASN A 1 187 ? -2.889 -1.609 -6.872 1.00 88.50 187 ASN A CA 1
ATOM 1419 C C . ASN A 1 187 ? -3.669 -2.659 -7.643 1.00 88.50 187 ASN A C 1
ATOM 1421 O O . ASN A 1 187 ? -4.849 -2.898 -7.386 1.00 88.50 187 ASN A O 1
ATOM 1425 N N . LEU A 1 188 ? -2.969 -3.340 -8.551 1.00 88.75 188 LEU A N 1
ATOM 1426 C CA . LEU A 1 188 ? -3.521 -4.490 -9.263 1.00 88.75 188 LEU A CA 1
ATOM 1427 C C . LEU A 1 188 ? -3.646 -5.732 -8.362 1.00 88.75 188 LEU A C 1
ATOM 1429 O O . LEU A 1 188 ? -4.470 -6.609 -8.622 1.00 88.75 188 LEU A O 1
ATOM 1433 N N . PHE A 1 189 ? -2.833 -5.804 -7.307 1.00 86.56 189 PHE A N 1
ATOM 1434 C CA . PHE A 1 189 ? -2.843 -6.860 -6.297 1.00 86.56 189 PHE A CA 1
ATOM 1435 C C . PHE A 1 189 ? -3.066 -6.266 -4.910 1.00 86.56 189 PHE A C 1
ATOM 1437 O O . PHE A 1 189 ? -2.794 -5.091 -4.687 1.00 86.56 189 PHE A O 1
ATOM 1444 N N . LEU A 1 190 ? -3.540 -7.092 -3.977 1.00 84.94 190 LEU A N 1
ATOM 1445 C CA . LEU A 1 190 ? -3.720 -6.671 -2.591 1.00 84.94 190 LEU A CA 1
ATOM 1446 C C . LEU A 1 190 ? -2.372 -6.313 -1.961 1.00 84.94 190 LEU A C 1
ATOM 1448 O O . LEU A 1 190 ? -1.416 -7.090 -2.032 1.00 84.94 190 LEU A O 1
ATOM 1452 N N . ALA A 1 191 ? -2.329 -5.156 -1.316 1.00 85.06 191 ALA A N 1
ATOM 1453 C CA . ALA A 1 191 ? -1.176 -4.644 -0.599 1.00 85.06 191 ALA A CA 1
ATOM 1454 C C . ALA A 1 191 ? -1.418 -4.668 0.920 1.00 85.06 191 ALA A C 1
ATOM 1456 O O . ALA A 1 191 ? -2.537 -4.838 1.410 1.00 85.06 191 ALA A O 1
ATOM 1457 N N . GLY A 1 192 ? -0.354 -4.456 1.700 1.00 82.56 192 GLY A N 1
ATOM 1458 C CA . GLY A 1 192 ? -0.472 -4.334 3.159 1.00 82.56 192 GLY A CA 1
ATOM 1459 C C . GLY A 1 192 ? -1.387 -3.179 3.592 1.00 82.56 192 GLY A C 1
ATOM 1460 O O . GLY A 1 192 ? -2.043 -3.267 4.628 1.00 82.56 192 GLY A O 1
ATOM 1461 N N . THR A 1 193 ? -1.494 -2.131 2.771 1.00 86.62 193 THR A N 1
ATOM 1462 C CA . THR A 1 193 ? -2.407 -0.998 2.974 1.00 86.62 193 THR A CA 1
ATOM 1463 C C . THR A 1 193 ? -3.874 -1.411 2.944 1.00 86.62 193 THR A C 1
ATOM 1465 O O . THR A 1 193 ? -4.652 -0.907 3.751 1.00 86.62 193 THR A O 1
ATOM 1468 N N . ASP A 1 194 ? -4.260 -2.347 2.075 1.00 87.62 194 ASP A N 1
ATOM 1469 C CA . ASP A 1 194 ? -5.640 -2.836 1.996 1.00 87.62 194 ASP A CA 1
ATOM 1470 C C . ASP A 1 194 ? -6.028 -3.585 3.273 1.00 87.62 194 ASP A C 1
ATOM 1472 O O . ASP A 1 194 ? -7.101 -3.365 3.833 1.00 87.62 194 ASP A O 1
ATOM 1476 N N . ALA A 1 195 ? -5.116 -4.413 3.791 1.00 85.62 195 ALA A N 1
ATOM 1477 C CA . ALA A 1 195 ? -5.309 -5.130 5.047 1.00 85.62 195 ALA A CA 1
ATOM 1478 C C . ALA A 1 195 ? -5.397 -4.176 6.254 1.00 85.62 195 ALA A C 1
ATOM 1480 O O . ALA A 1 195 ? -6.250 -4.355 7.125 1.00 85.62 195 ALA A O 1
ATOM 1481 N N . LEU A 1 196 ? -4.560 -3.132 6.278 1.00 88.06 196 LEU A N 1
ATOM 1482 C CA . LEU A 1 196 ? -4.593 -2.078 7.294 1.00 88.06 196 LEU A CA 1
ATOM 1483 C C . LEU A 1 196 ? -5.937 -1.329 7.287 1.00 88.06 196 LEU A C 1
ATOM 1485 O O . LEU A 1 196 ? -6.581 -1.206 8.329 1.00 88.06 196 LEU A O 1
ATOM 1489 N N . LEU A 1 197 ? -6.376 -0.848 6.119 1.00 89.81 197 LEU A N 1
ATOM 1490 C CA . LEU A 1 197 ? -7.625 -0.092 5.970 1.00 89.81 197 LEU A CA 1
ATOM 1491 C C . LEU A 1 197 ? -8.861 -0.950 6.257 1.00 89.81 197 LEU A C 1
ATOM 1493 O O . LEU A 1 197 ? -9.806 -0.473 6.893 1.00 89.81 197 LEU A O 1
ATOM 1497 N N . ALA A 1 198 ? -8.846 -2.217 5.836 1.00 87.56 198 ALA A N 1
ATOM 1498 C CA . ALA A 1 198 ? -9.898 -3.173 6.153 1.00 87.56 198 ALA A CA 1
ATOM 1499 C C . ALA A 1 198 ? -10.000 -3.393 7.666 1.00 87.56 198 ALA A C 1
ATOM 1501 O O . ALA A 1 198 ? -11.088 -3.262 8.218 1.00 87.56 198 ALA A O 1
ATOM 1502 N N . GLY A 1 199 ? -8.875 -3.611 8.355 1.00 86.50 199 GLY A N 1
ATOM 1503 C CA . GLY A 1 199 ? -8.874 -3.781 9.808 1.00 86.50 199 GLY A CA 1
ATOM 1504 C C . GLY A 1 199 ? -9.384 -2.548 10.564 1.00 86.50 199 GLY A C 1
ATOM 1505 O O . GLY A 1 199 ? -10.051 -2.691 11.587 1.00 86.50 199 GLY A O 1
ATOM 1506 N N . ILE A 1 200 ? -9.067 -1.329 10.097 1.00 89.69 200 ILE A N 1
ATOM 1507 C CA . ILE A 1 200 ? -9.551 -0.088 10.735 1.00 89.69 200 ILE A CA 1
ATOM 1508 C C . ILE A 1 200 ? -11.066 0.009 10.559 1.00 89.69 200 ILE A C 1
ATOM 1510 O O . ILE A 1 200 ? -11.790 0.317 11.504 1.00 89.69 200 ILE A O 1
ATOM 1514 N N . THR A 1 201 ? -11.539 -0.289 9.349 1.00 90.00 201 THR A N 1
ATOM 1515 C CA . THR A 1 201 ? -12.966 -0.295 9.019 1.00 90.00 201 THR A CA 1
ATOM 1516 C C . THR A 1 201 ? -13.719 -1.310 9.875 1.00 90.00 201 THR A C 1
ATOM 1518 O O . THR A 1 201 ? -14.725 -0.958 10.483 1.00 90.00 201 THR A O 1
ATOM 1521 N N . GLU A 1 202 ? -13.204 -2.537 9.981 1.00 85.50 202 GLU A N 1
ATOM 1522 C CA . GLU A 1 202 ? -13.760 -3.605 10.820 1.00 85.50 202 GLU A CA 1
ATOM 1523 C C . GLU A 1 202 ? -13.868 -3.154 12.281 1.00 85.50 202 GLU A C 1
ATOM 1525 O O . GLU A 1 202 ? -14.949 -3.223 12.860 1.00 85.50 202 GLU A O 1
ATOM 1530 N N . ASN A 1 203 ? -12.808 -2.559 12.840 1.00 84.69 203 ASN A N 1
ATOM 1531 C CA . ASN A 1 203 ? -12.810 -2.086 14.225 1.00 84.69 203 ASN A CA 1
ATOM 1532 C C . ASN A 1 203 ? -13.889 -1.023 14.507 1.00 84.69 203 ASN A C 1
ATOM 1534 O O . ASN A 1 203 ? -14.490 -1.023 15.580 1.00 84.69 203 ASN A O 1
ATOM 1538 N N . ILE A 1 204 ? -14.155 -0.123 13.556 1.00 86.75 204 ILE A N 1
ATOM 1539 C CA . ILE A 1 204 ? -15.194 0.909 13.696 1.00 86.75 204 ILE A CA 1
ATOM 1540 C C . ILE A 1 204 ? -16.594 0.295 13.549 1.00 86.75 204 ILE A C 1
ATOM 1542 O O . ILE A 1 204 ? -17.493 0.582 14.338 1.00 86.75 204 ILE A O 1
ATOM 1546 N N . VAL A 1 205 ? -16.783 -0.566 12.551 1.00 84.50 205 VAL A N 1
ATOM 1547 C CA . VAL A 1 205 ? -18.066 -1.217 12.242 1.00 84.50 205 VAL A CA 1
ATOM 1548 C C . VAL A 1 205 ? -18.508 -2.137 13.390 1.00 84.50 205 VAL A C 1
ATOM 1550 O O . VAL A 1 205 ? -19.675 -2.097 13.794 1.00 84.50 205 VAL A O 1
ATOM 1553 N N . GLU A 1 206 ? -17.573 -2.878 13.991 1.00 81.19 206 GLU A N 1
ATOM 1554 C CA . GLU A 1 206 ? -17.802 -3.679 15.200 1.00 81.19 206 GLU A CA 1
ATOM 1555 C C . GLU A 1 206 ? -18.261 -2.815 16.383 1.00 81.19 206 GLU A C 1
ATOM 1557 O O . GLU A 1 206 ? -19.238 -3.155 17.056 1.00 81.19 206 GLU A O 1
ATOM 1562 N N . GLN A 1 207 ? -17.614 -1.664 16.616 1.00 77.62 207 GLN A N 1
ATOM 1563 C CA . GLN A 1 207 ? -18.006 -0.728 17.680 1.00 77.62 207 GLN A CA 1
ATOM 1564 C C . GLN A 1 207 ? -19.417 -0.163 17.471 1.00 77.62 207 GLN A C 1
ATOM 1566 O O . GLN A 1 207 ? -20.146 0.063 18.440 1.00 77.62 207 GLN A O 1
ATOM 1571 N N . MET A 1 208 ? -19.843 0.008 16.218 1.00 77.56 208 MET A N 1
ATOM 1572 C CA . MET A 1 208 ? -21.213 0.402 15.873 1.00 77.56 208 MET A CA 1
ATOM 1573 C C . MET A 1 208 ? -22.225 -0.747 16.031 1.00 77.56 208 MET A C 1
ATOM 1575 O O . MET A 1 208 ? -23.435 -0.522 15.988 1.00 77.56 208 MET A O 1
ATOM 1579 N N . GLY A 1 209 ? -21.760 -1.980 16.257 1.00 72.75 209 GLY A N 1
ATOM 1580 C CA . GLY A 1 209 ? -22.597 -3.171 16.370 1.00 72.75 209 GLY A CA 1
ATOM 1581 C C . GLY A 1 209 ? -23.164 -3.654 15.037 1.00 72.75 209 GLY A C 1
ATOM 1582 O O . GLY A 1 209 ? -24.187 -4.338 15.030 1.00 72.75 209 GLY A O 1
ATOM 1583 N N . LEU A 1 210 ? -22.527 -3.284 13.928 1.00 75.31 210 LEU A N 1
ATOM 1584 C CA . LEU A 1 210 ? -22.873 -3.748 12.594 1.00 75.31 210 LEU A CA 1
ATOM 1585 C C . LEU A 1 210 ? -22.069 -5.023 12.305 1.00 75.31 210 LEU A C 1
ATOM 1587 O O . LEU A 1 210 ? -20.847 -5.011 12.351 1.00 75.31 210 LEU A O 1
ATOM 1591 N N . SER A 1 211 ? -22.739 -6.136 12.001 1.00 71.25 211 SER A N 1
ATOM 1592 C CA . SER A 1 211 ? -22.059 -7.374 11.588 1.00 71.25 211 SER A CA 1
ATOM 1593 C C . SER A 1 211 ? -21.917 -7.388 10.066 1.00 71.25 211 SER A C 1
ATOM 1595 O O . SER A 1 211 ? -22.690 -8.033 9.356 1.00 71.25 211 SER A O 1
ATOM 1597 N N . VAL A 1 212 ? -20.968 -6.599 9.554 1.00 74.31 212 VAL A N 1
ATOM 1598 C CA . VAL A 1 212 ? -20.624 -6.587 8.126 1.00 74.31 212 VAL A CA 1
ATOM 1599 C C . VAL A 1 212 ? -19.337 -7.385 7.937 1.00 74.31 212 VAL A C 1
ATOM 1601 O O . VAL A 1 212 ? -18.345 -7.066 8.586 1.00 74.31 212 VAL A O 1
ATOM 1604 N N . PRO A 1 213 ? -19.314 -8.402 7.057 1.00 72.00 213 PRO A N 1
ATOM 1605 C CA . PRO A 1 213 ? -18.088 -9.126 6.758 1.00 72.00 213 PRO A CA 1
ATOM 1606 C C . PRO A 1 213 ? -17.129 -8.208 5.989 1.00 72.00 213 PRO A C 1
ATOM 1608 O O . PRO A 1 213 ? -17.286 -7.997 4.784 1.00 72.00 213 PRO A O 1
ATOM 1611 N N . ILE A 1 214 ? -16.144 -7.647 6.689 1.00 81.44 214 ILE A N 1
ATOM 1612 C CA . ILE A 1 214 ? -15.067 -6.859 6.087 1.00 81.44 214 ILE A CA 1
ATOM 1613 C C . ILE A 1 214 ? -13.916 -7.800 5.741 1.00 81.44 214 ILE A C 1
ATOM 1615 O O . ILE A 1 214 ? -13.506 -8.627 6.547 1.00 81.44 214 ILE A O 1
ATOM 1619 N N . ASN A 1 215 ? -13.393 -7.683 4.524 1.00 81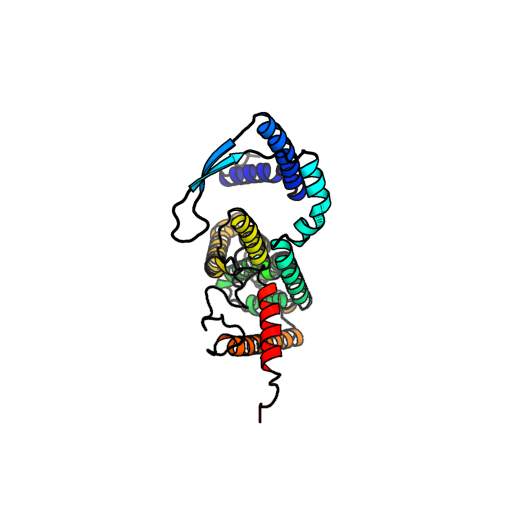.38 215 ASN A N 1
ATOM 1620 C CA . ASN A 1 215 ? -12.209 -8.418 4.096 1.00 81.38 215 ASN A CA 1
ATOM 1621 C C . ASN A 1 215 ? -11.242 -7.476 3.354 1.00 81.38 215 ASN A C 1
ATOM 1623 O O . ASN A 1 215 ? -11.692 -6.469 2.800 1.00 81.38 215 ASN A O 1
ATOM 1627 N N . PRO A 1 216 ? -9.934 -7.794 3.288 1.00 82.94 216 PRO A N 1
ATOM 1628 C CA . PRO A 1 216 ? -8.951 -6.953 2.597 1.00 82.94 216 PRO A CA 1
ATOM 1629 C C . PRO A 1 216 ? -9.244 -6.710 1.109 1.00 82.94 216 PRO A C 1
ATOM 1631 O O . PRO A 1 216 ? -8.806 -5.711 0.555 1.00 82.94 216 PRO A O 1
ATOM 1634 N N . ALA A 1 217 ? -10.010 -7.584 0.451 1.00 86.00 217 ALA A N 1
ATOM 1635 C CA . ALA A 1 217 ? -10.363 -7.454 -0.960 1.00 86.00 217 ALA A CA 1
ATOM 1636 C C . ALA A 1 217 ? -11.635 -6.625 -1.217 1.00 86.00 217 ALA A C 1
ATOM 1638 O O . ALA A 1 217 ? -12.042 -6.494 -2.371 1.00 86.00 217 ALA A O 1
ATOM 1639 N N . ILE A 1 218 ? -12.254 -6.029 -0.189 1.00 87.19 218 ILE A N 1
ATOM 1640 C CA . ILE A 1 218 ? -13.515 -5.278 -0.328 1.00 87.19 218 ILE A CA 1
ATOM 1641 C C . ILE A 1 218 ? -13.424 -4.133 -1.351 1.00 87.19 218 ILE A C 1
ATOM 1643 O O . ILE A 1 218 ? -14.387 -3.864 -2.063 1.00 87.19 218 ILE A O 1
ATOM 1647 N N . ASN A 1 219 ? -12.244 -3.519 -1.486 1.00 90.81 219 ASN A N 1
ATOM 1648 C CA . ASN A 1 219 ? -11.986 -2.435 -2.436 1.00 90.81 219 ASN A CA 1
ATOM 1649 C C . ASN A 1 219 ? -11.270 -2.896 -3.717 1.00 90.81 219 ASN A C 1
ATOM 1651 O O . ASN A 1 219 ? -10.938 -2.059 -4.555 1.00 90.81 219 ASN A O 1
ATOM 1655 N N . TYR A 1 220 ? -11.030 -4.199 -3.897 1.00 90.56 220 TYR A N 1
ATOM 1656 C CA . TYR A 1 220 ? -10.121 -4.721 -4.922 1.00 90.56 220 TYR A CA 1
ATOM 1657 C C . TYR A 1 220 ? -10.460 -4.242 -6.338 1.00 90.56 220 TYR A C 1
ATOM 1659 O O . TYR A 1 220 ? -9.612 -3.678 -7.023 1.00 90.56 220 TYR A O 1
ATOM 1667 N N . PHE A 1 221 ? -11.715 -4.406 -6.767 1.00 90.88 221 PHE A N 1
ATOM 1668 C CA . PHE A 1 221 ? -12.135 -4.025 -8.120 1.00 90.88 221 PHE A CA 1
ATOM 1669 C C . PHE A 1 221 ? -11.991 -2.524 -8.381 1.00 90.88 221 PHE A C 1
ATOM 1671 O O . PHE A 1 221 ? -11.629 -2.115 -9.487 1.00 90.88 221 PHE A O 1
ATOM 1678 N N . PHE A 1 222 ? -12.243 -1.704 -7.358 1.00 94.00 222 PHE A N 1
ATOM 1679 C CA . PHE A 1 222 ? -12.052 -0.263 -7.444 1.00 94.00 222 PHE A CA 1
ATOM 1680 C C . PHE A 1 222 ? -10.566 0.084 -7.543 1.00 94.00 222 PHE A C 1
ATOM 1682 O O . PHE A 1 222 ? -10.185 0.815 -8.452 1.00 94.00 222 PHE A O 1
ATOM 1689 N N . MET A 1 223 ? -9.722 -0.483 -6.675 1.00 93.81 223 MET A N 1
ATOM 1690 C CA . MET A 1 223 ? -8.282 -0.207 -6.670 1.00 93.81 223 MET A CA 1
ATOM 1691 C C . MET A 1 223 ? -7.603 -0.667 -7.961 1.00 93.81 223 MET A C 1
ATOM 1693 O O . MET A 1 223 ? -6.875 0.115 -8.564 1.00 93.81 223 MET A O 1
ATOM 1697 N N . ALA A 1 224 ? -7.925 -1.865 -8.454 1.00 93.06 224 ALA A N 1
ATOM 1698 C CA . ALA A 1 224 ? -7.394 -2.379 -9.714 1.00 93.06 224 ALA A CA 1
ATOM 1699 C C . ALA A 1 224 ? -7.778 -1.488 -10.911 1.00 93.06 224 ALA A C 1
ATOM 1701 O O . ALA A 1 224 ? -6.953 -1.207 -11.783 1.00 93.06 224 ALA A O 1
ATOM 1702 N N . SER A 1 225 ? -9.017 -0.988 -10.936 1.00 94.50 225 SER A N 1
ATOM 1703 C CA . SER A 1 225 ? -9.471 -0.047 -11.969 1.00 94.50 225 SER A CA 1
ATOM 1704 C C . SER A 1 225 ? -8.793 1.321 -11.824 1.00 94.50 225 SER A C 1
ATOM 1706 O O . SER A 1 225 ? -8.365 1.920 -12.815 1.00 94.50 225 SER A O 1
ATOM 1708 N N . ALA A 1 226 ? -8.642 1.801 -10.586 1.00 94.44 226 ALA A N 1
ATOM 1709 C CA . ALA A 1 226 ? -7.971 3.054 -10.264 1.00 94.44 226 ALA A CA 1
ATOM 1710 C C . ALA A 1 226 ? -6.494 3.030 -10.676 1.00 94.44 226 ALA A C 1
ATOM 1712 O O . ALA A 1 226 ? -5.999 4.039 -11.169 1.00 94.44 226 ALA A O 1
ATOM 1713 N N . THR A 1 227 ? -5.807 1.889 -10.571 1.00 94.12 227 THR A N 1
ATOM 1714 C CA . THR A 1 227 ? -4.422 1.727 -11.034 1.00 94.12 227 THR A CA 1
ATOM 1715 C C . THR A 1 227 ? -4.273 2.082 -12.511 1.00 94.12 227 THR A C 1
ATOM 1717 O O . THR A 1 227 ? -3.397 2.864 -12.882 1.00 94.12 227 THR A O 1
ATOM 1720 N N . VAL A 1 228 ? -5.150 1.548 -13.367 1.00 94.12 228 VAL A N 1
ATOM 1721 C CA . VAL A 1 228 ? -5.122 1.828 -14.811 1.00 94.12 228 VAL A CA 1
ATOM 1722 C C . VAL A 1 228 ? -5.479 3.289 -15.078 1.00 94.12 228 VAL A C 1
ATOM 1724 O O . VAL A 1 228 ? -4.787 3.971 -15.835 1.00 94.12 228 VAL A O 1
ATOM 1727 N N . PHE A 1 229 ? -6.525 3.794 -14.421 1.00 95.38 229 PHE A N 1
ATOM 1728 C CA . PHE A 1 229 ? -6.955 5.183 -14.556 1.00 95.38 229 PHE A CA 1
ATOM 1729 C C . PHE A 1 229 ? -5.856 6.182 -14.158 1.00 95.38 229 PHE A C 1
ATOM 1731 O O . PHE A 1 229 ? -5.598 7.149 -14.881 1.00 95.38 229 PHE A O 1
ATOM 1738 N N . LEU A 1 230 ? -5.170 5.940 -13.039 1.00 95.44 230 LEU A N 1
ATOM 1739 C CA . LEU A 1 230 ? -4.072 6.774 -12.559 1.00 95.44 230 LEU A CA 1
ATOM 1740 C C . LEU A 1 230 ? -2.861 6.688 -13.479 1.00 95.44 230 LEU A C 1
ATOM 1742 O O . LEU A 1 230 ? -2.294 7.726 -13.804 1.00 95.44 230 LEU A O 1
ATOM 1746 N N . ALA A 1 231 ? -2.505 5.499 -13.970 1.00 94.75 231 ALA A N 1
ATOM 1747 C CA . ALA A 1 231 ? -1.417 5.351 -14.932 1.00 94.75 231 ALA A CA 1
ATOM 1748 C C . ALA A 1 231 ? -1.672 6.171 -16.210 1.00 94.75 231 ALA A C 1
ATOM 1750 O O . ALA A 1 231 ? -0.785 6.894 -16.670 1.00 94.75 231 ALA A O 1
ATOM 1751 N N . ILE A 1 232 ? -2.898 6.135 -16.749 1.00 95.56 232 ILE A N 1
ATOM 1752 C CA . ILE A 1 232 ? -3.297 6.958 -17.904 1.00 95.56 232 ILE A CA 1
ATOM 1753 C C . ILE A 1 232 ? -3.225 8.447 -17.550 1.00 95.56 232 ILE A C 1
ATOM 1755 O O . ILE A 1 232 ? -2.628 9.232 -18.286 1.00 95.56 232 ILE A O 1
ATOM 1759 N N . THR A 1 233 ? -3.803 8.845 -16.418 1.00 95.50 233 THR A N 1
ATOM 1760 C CA . THR A 1 233 ? -3.876 10.253 -16.004 1.00 95.50 233 THR A CA 1
ATOM 1761 C C . THR A 1 233 ? -2.488 10.849 -15.776 1.00 95.50 233 THR A C 1
ATOM 1763 O O . THR A 1 233 ? -2.195 11.927 -16.292 1.00 95.50 233 THR A O 1
ATOM 1766 N N . LEU A 1 234 ? -1.607 10.129 -15.079 1.00 95.25 234 LEU A N 1
ATOM 1767 C CA . LEU A 1 234 ? -0.214 10.521 -14.862 1.00 95.25 234 LEU A CA 1
ATOM 1768 C C . LEU A 1 234 ? 0.551 10.606 -16.178 1.00 95.25 234 LEU A C 1
ATOM 1770 O O . LEU A 1 234 ? 1.295 11.557 -16.383 1.00 95.25 234 LEU A O 1
ATOM 1774 N N . THR A 1 235 ? 0.328 9.670 -17.100 1.00 95.12 235 THR A N 1
ATOM 1775 C CA . THR A 1 235 ? 0.934 9.725 -18.437 1.00 95.12 235 THR A CA 1
ATOM 1776 C C . THR A 1 235 ? 0.516 10.987 -19.180 1.00 95.12 235 THR A C 1
ATOM 1778 O O . THR A 1 235 ? 1.363 11.738 -19.656 1.00 95.12 235 THR A O 1
ATOM 1781 N N . LEU A 1 236 ? -0.790 11.263 -19.247 1.00 94.69 236 LEU A N 1
ATOM 1782 C CA . LEU A 1 236 ? -1.320 12.436 -19.939 1.00 94.69 236 LEU A CA 1
ATOM 1783 C C . LEU A 1 236 ? -0.830 13.737 -19.307 1.00 94.69 236 LEU A C 1
ATOM 1785 O O . LEU A 1 236 ? -0.475 14.669 -20.029 1.00 94.69 236 LEU A O 1
ATOM 1789 N N . PHE A 1 237 ? -0.806 13.803 -17.977 1.00 93.25 237 PHE A N 1
ATOM 1790 C CA . PHE A 1 237 ? -0.314 14.967 -17.256 1.00 93.25 237 PHE A CA 1
ATOM 1791 C C . PHE A 1 237 ? 1.186 15.171 -17.494 1.00 93.25 237 PHE A C 1
ATOM 1793 O O . PHE A 1 237 ? 1.618 16.283 -17.799 1.00 93.25 237 PHE A O 1
ATOM 1800 N N . THR A 1 238 ? 1.976 14.101 -17.450 1.00 93.44 238 THR A N 1
ATOM 1801 C CA . THR A 1 238 ? 3.414 14.167 -17.704 1.00 93.44 238 THR A CA 1
ATOM 1802 C C . THR A 1 238 ? 3.714 14.637 -19.121 1.00 93.44 238 THR A C 1
ATOM 1804 O O . THR A 1 238 ? 4.434 15.618 -19.286 1.00 93.44 238 THR A O 1
ATOM 1807 N N . GLU A 1 239 ? 3.116 14.023 -20.143 1.00 92.00 239 GLU A N 1
ATOM 1808 C CA . GLU A 1 239 ? 3.368 14.385 -21.545 1.00 92.00 239 GLU A CA 1
ATOM 1809 C C . GLU A 1 239 ? 2.867 15.795 -21.889 1.00 92.00 239 GLU A C 1
ATOM 1811 O O . GLU A 1 239 ? 3.538 16.561 -22.580 1.00 92.00 239 GLU A O 1
ATOM 1816 N N . LYS A 1 240 ? 1.675 16.178 -21.411 1.00 90.06 240 LYS A N 1
ATOM 1817 C CA . LYS A 1 240 ? 1.059 17.453 -21.810 1.00 90.06 240 LYS A CA 1
ATOM 1818 C C . LYS A 1 240 ? 1.495 18.642 -20.965 1.00 90.06 240 LYS A C 1
ATOM 1820 O O . LYS A 1 240 ? 1.448 19.761 -21.476 1.00 90.06 240 LYS A O 1
ATOM 1825 N N . VAL A 1 241 ? 1.860 18.422 -19.702 1.00 89.12 241 VAL A N 1
ATOM 1826 C CA . VAL A 1 241 ? 2.146 19.488 -18.732 1.00 89.12 241 VAL A CA 1
ATOM 1827 C C . VAL A 1 241 ? 3.609 19.448 -18.312 1.00 89.12 241 VAL A C 1
ATOM 1829 O O . VAL A 1 241 ? 4.334 20.401 -18.584 1.00 89.12 241 VAL A O 1
ATOM 1832 N N . VAL A 1 242 ? 4.071 18.347 -17.713 1.00 89.94 242 VAL A N 1
ATOM 1833 C CA . VAL A 1 242 ? 5.424 18.275 -17.128 1.00 89.94 242 VAL A CA 1
ATOM 1834 C C . VAL A 1 242 ? 6.508 18.410 -18.197 1.00 89.94 242 VAL A C 1
ATOM 1836 O O . VAL A 1 242 ? 7.414 19.223 -18.033 1.00 89.94 242 VAL A O 1
ATOM 1839 N N . CYS A 1 243 ? 6.380 17.707 -19.327 1.00 89.06 243 CYS A N 1
ATOM 1840 C CA . CYS A 1 243 ? 7.341 17.790 -20.432 1.00 89.06 243 CYS A CA 1
ATOM 1841 C C . CYS A 1 243 ? 7.445 19.209 -21.006 1.00 89.06 243 CYS A C 1
ATOM 1843 O O . CYS A 1 243 ? 8.536 19.665 -21.335 1.00 89.06 243 CYS A O 1
ATOM 1845 N N . LYS A 1 244 ? 6.327 19.947 -21.061 1.00 85.94 244 LYS A N 1
ATOM 1846 C CA . LYS A 1 244 ? 6.318 21.347 -21.514 1.00 85.94 244 LYS A CA 1
ATOM 1847 C C . LYS A 1 244 ? 6.885 22.315 -20.478 1.00 85.94 244 LYS A C 1
ATOM 1849 O O . LYS A 1 244 ? 7.456 23.328 -20.859 1.00 85.94 244 LYS A O 1
ATOM 1854 N N . MET A 1 245 ? 6.700 22.033 -19.188 1.00 83.88 245 MET A N 1
ATOM 1855 C CA . MET A 1 245 ? 7.187 22.881 -18.096 1.00 83.88 245 MET A CA 1
ATOM 1856 C C . MET A 1 245 ? 8.692 22.745 -17.872 1.00 83.88 245 MET A C 1
ATOM 1858 O O . MET A 1 245 ? 9.368 23.743 -17.653 1.00 83.88 245 MET A O 1
ATOM 1862 N N . VAL A 1 246 ? 9.194 21.511 -17.876 1.00 83.25 246 VAL A N 1
ATOM 1863 C CA . VAL A 1 246 ? 10.596 21.195 -17.566 1.00 83.25 246 VAL A CA 1
ATOM 1864 C C . VAL A 1 246 ? 11.469 21.245 -18.825 1.00 83.25 246 VAL A C 1
ATOM 1866 O O . VAL A 1 246 ? 12.670 21.479 -18.731 1.00 83.25 246 VAL A O 1
ATOM 1869 N N . GLY A 1 247 ? 10.865 21.059 -20.000 1.00 82.12 247 GLY A N 1
ATOM 1870 C CA . GLY A 1 247 ? 11.579 20.849 -21.250 1.00 82.12 247 GLY A CA 1
ATOM 1871 C C . GLY A 1 247 ? 12.025 19.395 -21.365 1.00 82.12 247 GLY A C 1
ATOM 1872 O O . GLY A 1 247 ? 12.845 18.907 -20.583 1.00 82.12 247 GLY A O 1
ATOM 1873 N N . ASP A 1 248 ? 11.477 18.694 -22.348 1.00 79.56 248 ASP A N 1
ATOM 1874 C CA . ASP A 1 248 ? 11.950 17.374 -22.748 1.00 79.56 248 ASP A CA 1
ATOM 1875 C C . ASP A 1 248 ? 12.994 17.586 -23.850 1.00 79.56 248 ASP A C 1
ATOM 1877 O O . ASP A 1 248 ? 12.649 17.930 -24.978 1.00 79.56 248 ASP A O 1
ATOM 1881 N N . GLY A 1 249 ? 14.280 17.554 -23.488 1.00 66.69 249 GLY A N 1
ATOM 1882 C CA . GLY A 1 249 ? 15.366 17.768 -24.447 1.00 66.69 249 GLY A CA 1
ATOM 1883 C C . GLY A 1 249 ? 15.446 16.633 -25.471 1.00 66.69 249 GLY A C 1
ATOM 1884 O O . GLY A 1 249 ? 15.082 15.502 -25.163 1.00 66.69 249 GLY A O 1
ATOM 1885 N N . GLU A 1 250 ? 15.962 16.913 -26.670 1.00 66.19 250 GLU A N 1
ATOM 1886 C CA . GLU A 1 250 ? 16.284 15.878 -27.662 1.00 66.19 250 GLU A CA 1
ATOM 1887 C C . GLU A 1 250 ? 17.650 15.258 -27.338 1.00 66.19 250 GLU A C 1
ATOM 1889 O O . GLU A 1 250 ? 18.684 15.615 -27.902 1.00 66.19 250 GLU A O 1
ATOM 1894 N N . GLY A 1 251 ? 17.673 14.362 -26.355 1.00 68.81 251 GLY A N 1
ATOM 1895 C CA . GLY A 1 251 ? 18.844 13.548 -26.059 1.00 68.81 251 GLY A CA 1
ATOM 1896 C C . GLY A 1 251 ? 19.043 12.438 -27.095 1.00 68.81 251 GLY A C 1
ATOM 1897 O O . GLY A 1 251 ? 18.108 11.994 -27.765 1.00 68.81 251 GLY A O 1
ATOM 1898 N N . VAL A 1 252 ? 20.273 11.937 -27.198 1.00 74.75 252 VAL A N 1
ATOM 1899 C CA . VAL A 1 252 ? 20.566 10.739 -27.994 1.00 74.75 252 VAL A CA 1
ATOM 1900 C C . VAL A 1 252 ? 20.023 9.513 -27.259 1.00 74.75 252 VAL A C 1
ATOM 1902 O O . VAL A 1 252 ? 20.212 9.369 -26.054 1.00 74.75 252 VAL A O 1
ATOM 1905 N N . VAL A 1 253 ? 19.332 8.631 -27.984 1.00 79.12 253 VAL A N 1
ATOM 1906 C CA . VAL A 1 253 ? 18.866 7.347 -27.443 1.00 79.12 253 VAL A CA 1
ATOM 1907 C C . VAL A 1 253 ? 20.086 6.473 -27.158 1.00 79.12 253 VAL A C 1
ATOM 1909 O O . VAL A 1 253 ? 20.727 5.997 -28.092 1.00 79.12 253 VAL A O 1
ATOM 1912 N N . ASP A 1 254 ? 20.371 6.231 -25.882 1.00 77.94 254 ASP A N 1
ATOM 1913 C CA . ASP A 1 254 ? 21.435 5.339 -25.434 1.00 77.94 254 ASP A CA 1
ATOM 1914 C C . ASP A 1 254 ? 20.846 4.147 -24.673 1.00 77.94 254 ASP A C 1
ATOM 1916 O O . ASP A 1 254 ? 20.534 4.204 -23.482 1.00 77.94 254 ASP A O 1
ATOM 1920 N N . ARG A 1 255 ? 20.691 3.028 -25.384 1.00 74.44 255 ARG A N 1
ATOM 1921 C CA . ARG A 1 255 ? 20.156 1.794 -24.799 1.00 74.44 255 ARG A CA 1
ATOM 1922 C C . ARG A 1 255 ? 21.171 1.030 -23.950 1.00 74.44 255 ARG A C 1
ATOM 1924 O O . ARG A 1 255 ? 20.740 0.148 -23.211 1.00 74.44 255 ARG A O 1
ATOM 1931 N N . SER A 1 256 ? 22.462 1.367 -23.995 1.00 76.94 256 SER A N 1
ATOM 1932 C CA . SER A 1 256 ? 23.482 0.690 -23.177 1.00 76.94 256 SER A CA 1
ATOM 1933 C C . SER A 1 256 ? 23.232 0.891 -21.675 1.00 76.94 256 SER A C 1
ATOM 1935 O O . SER A 1 256 ? 23.463 -0.003 -20.863 1.00 76.94 256 SER A O 1
ATOM 1937 N N . LEU A 1 257 ? 22.619 2.019 -21.308 1.00 73.88 257 LEU A N 1
ATOM 1938 C CA . LEU A 1 257 ? 22.170 2.311 -19.947 1.00 73.88 257 LEU A CA 1
ATOM 1939 C C . LEU A 1 257 ? 21.118 1.320 -19.435 1.00 73.88 257 LEU A C 1
ATOM 1941 O O . LEU A 1 257 ? 21.038 1.078 -18.235 1.00 73.88 257 LEU A O 1
ATOM 1945 N N . LEU A 1 258 ? 20.317 0.730 -20.327 1.00 75.62 258 LEU A N 1
ATOM 1946 C CA . LEU A 1 258 ? 19.304 -0.268 -19.974 1.00 75.62 258 LEU A CA 1
ATOM 1947 C C . LEU A 1 258 ? 19.913 -1.659 -19.789 1.00 75.62 258 LEU A C 1
ATOM 1949 O O . LEU A 1 258 ? 19.353 -2.470 -19.051 1.00 75.62 258 LEU A O 1
ATOM 1953 N N . GLU A 1 259 ? 21.054 -1.940 -20.425 1.00 76.19 259 GLU A N 1
ATOM 1954 C CA . GLU A 1 259 ? 21.743 -3.230 -20.307 1.00 76.19 259 GLU A CA 1
ATOM 1955 C C . GLU A 1 259 ? 22.233 -3.477 -18.878 1.00 76.19 259 GLU A C 1
ATOM 1957 O O . GLU A 1 259 ? 22.132 -4.595 -18.381 1.00 76.19 259 GLU A O 1
ATOM 1962 N N . GLN A 1 260 ? 22.641 -2.419 -18.171 1.00 76.44 260 GLN A N 1
ATOM 1963 C CA . GLN A 1 260 ? 23.063 -2.487 -16.766 1.00 76.44 260 GLN A CA 1
ATOM 1964 C C . GLN A 1 260 ? 21.934 -2.898 -15.805 1.00 76.44 260 GLN A C 1
ATOM 1966 O O . GLN A 1 260 ? 22.200 -3.364 -14.699 1.00 76.44 260 GLN A O 1
ATOM 1971 N N . TYR A 1 261 ? 20.673 -2.735 -16.216 1.00 79.25 261 TYR A N 1
ATOM 1972 C CA . TYR A 1 261 ? 19.493 -3.049 -15.405 1.00 79.25 261 TYR A CA 1
ATOM 1973 C C . TYR A 1 261 ? 18.784 -4.331 -15.858 1.00 79.25 261 TYR A C 1
ATOM 1975 O O . TYR A 1 261 ? 17.746 -4.685 -15.290 1.00 79.25 261 TYR A O 1
ATOM 1983 N N . GLN A 1 262 ? 19.327 -5.038 -16.857 1.00 84.44 262 GLN A N 1
ATOM 1984 C CA . GLN A 1 262 ? 18.806 -6.333 -17.288 1.00 84.44 262 GLN A CA 1
ATOM 1985 C C . GLN A 1 262 ? 18.872 -7.342 -16.129 1.00 84.44 262 GLN A C 1
ATOM 1987 O O . GLN A 1 262 ? 19.900 -7.441 -15.455 1.00 84.44 262 GLN A O 1
ATOM 1992 N N . PRO A 1 263 ? 17.803 -8.122 -15.895 1.00 85.69 263 PRO A N 1
ATOM 1993 C CA . PRO A 1 263 ? 17.856 -9.237 -14.962 1.00 85.69 263 PRO A CA 1
ATOM 1994 C C . PRO A 1 263 ? 18.946 -10.242 -15.346 1.00 85.69 263 PRO A C 1
ATOM 1996 O O . PRO A 1 263 ? 19.076 -10.605 -16.516 1.00 85.69 263 PRO A O 1
ATOM 1999 N N . THR A 1 264 ? 19.684 -10.752 -14.362 1.00 91.00 264 THR A N 1
ATOM 2000 C CA . THR A 1 264 ? 20.648 -11.834 -14.597 1.00 91.00 264 THR A CA 1
ATOM 2001 C C . THR A 1 264 ? 19.934 -13.135 -14.998 1.00 91.00 264 THR A C 1
ATOM 2003 O O . THR A 1 264 ? 18.754 -13.327 -14.678 1.00 91.00 264 THR A O 1
ATOM 2006 N N . PRO A 1 265 ? 20.624 -14.094 -15.647 1.00 91.81 265 PRO A N 1
ATOM 2007 C CA . PRO A 1 265 ? 20.039 -15.403 -15.953 1.00 91.81 265 PRO A CA 1
ATOM 2008 C C . PRO A 1 265 ? 19.508 -16.137 -14.711 1.00 91.81 265 PRO A C 1
ATOM 2010 O O . PRO A 1 265 ? 18.498 -16.841 -14.783 1.00 91.81 265 PRO A O 1
ATOM 2013 N N . GLU A 1 2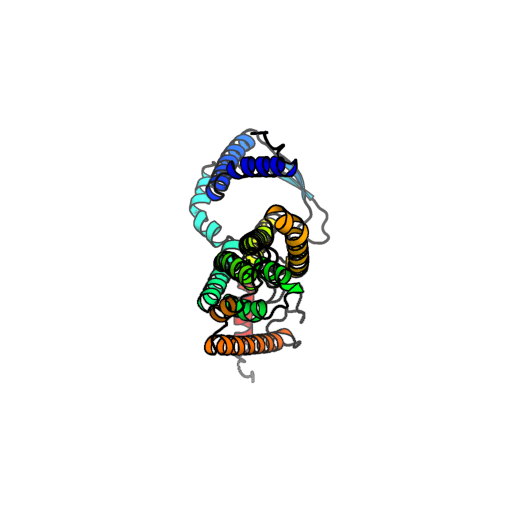66 ? 20.154 -15.949 -13.559 1.00 92.19 266 GLU A N 1
ATOM 2014 C CA . GLU A 1 266 ? 19.719 -16.512 -12.279 1.00 92.19 266 GLU A CA 1
ATOM 2015 C C . GLU A 1 266 ? 18.436 -15.853 -11.769 1.00 92.19 266 GLU A C 1
ATOM 2017 O O . GLU A 1 266 ? 17.505 -16.557 -11.380 1.00 92.19 266 GLU A O 1
ATOM 2022 N N . GLN A 1 267 ? 18.345 -14.523 -11.845 1.00 91.19 267 GLN A N 1
ATOM 2023 C CA . GLN A 1 267 ? 17.134 -13.771 -11.514 1.00 91.19 267 GLN A CA 1
ATOM 2024 C C . GLN A 1 267 ? 15.965 -14.159 -12.425 1.00 91.19 267 GLN A C 1
ATOM 2026 O O . GLN A 1 267 ? 14.848 -14.386 -11.959 1.00 91.19 267 GLN A O 1
ATOM 2031 N N . GLU A 1 268 ? 16.216 -14.318 -13.726 1.00 90.62 268 GLU A N 1
ATOM 2032 C CA . GLU A 1 268 ? 15.210 -14.814 -14.660 1.00 90.62 268 GLU A CA 1
ATOM 2033 C C . GLU A 1 268 ? 14.751 -16.234 -14.330 1.00 90.62 268 GLU A C 1
ATOM 2035 O O . GLU A 1 268 ? 13.557 -16.530 -14.426 1.00 90.62 268 GLU A O 1
ATOM 2040 N N . LYS A 1 269 ? 15.685 -17.124 -13.979 1.00 93.31 269 LYS A N 1
ATOM 2041 C CA . LYS A 1 269 ? 15.375 -18.491 -13.556 1.00 93.31 269 LYS A CA 1
ATOM 2042 C C . LYS A 1 269 ? 14.535 -18.464 -12.281 1.00 93.31 269 LYS A C 1
ATOM 2044 O O . LYS A 1 269 ? 13.499 -19.125 -12.245 1.00 93.31 269 LYS A O 1
ATOM 2049 N N . GLY A 1 270 ? 14.921 -17.664 -11.288 1.00 93.31 270 GLY A N 1
ATOM 2050 C CA . GLY A 1 270 ? 14.163 -17.450 -10.056 1.00 93.31 270 GLY A CA 1
ATOM 2051 C C . GLY A 1 270 ? 12.739 -16.974 -10.331 1.00 93.31 270 GLY A C 1
ATOM 2052 O O . GLY A 1 270 ? 11.793 -17.541 -9.793 1.00 93.31 270 GLY A O 1
ATOM 2053 N N . LEU A 1 271 ? 12.569 -16.025 -11.255 1.00 92.69 271 LEU A N 1
ATOM 2054 C CA . LEU A 1 271 ? 11.258 -15.514 -11.654 1.00 92.69 271 LEU A CA 1
ATOM 2055 C C . LEU A 1 271 ? 10.375 -16.574 -12.339 1.00 92.69 271 LEU A C 1
ATOM 2057 O O . LEU A 1 271 ? 9.155 -16.569 -12.192 1.00 92.69 271 LEU A O 1
ATOM 2061 N N . ARG A 1 272 ? 10.973 -17.503 -13.095 1.00 93.31 272 ARG A N 1
ATOM 2062 C CA . ARG A 1 272 ? 10.237 -18.631 -13.694 1.00 93.31 272 ARG A CA 1
ATOM 2063 C C . ARG A 1 272 ? 9.793 -19.627 -12.622 1.00 93.31 272 ARG A C 1
ATOM 2065 O O . ARG A 1 272 ? 8.640 -20.044 -12.628 1.00 93.31 272 ARG A O 1
ATOM 2072 N N . TRP A 1 273 ? 10.681 -19.975 -11.689 1.00 95.00 273 TRP A N 1
ATOM 2073 C CA . TRP A 1 273 ? 10.361 -20.893 -10.592 1.00 95.00 273 TRP A CA 1
ATOM 2074 C C . TRP A 1 273 ? 9.351 -20.314 -9.606 1.00 95.00 273 TRP A C 1
ATOM 2076 O O . TRP A 1 273 ? 8.475 -21.048 -9.158 1.00 95.00 273 TRP A O 1
ATOM 2086 N N . SER A 1 274 ? 9.407 -19.014 -9.312 1.00 93.00 274 SER A N 1
ATOM 2087 C CA . SER A 1 274 ? 8.370 -18.351 -8.519 1.00 93.00 274 SER A CA 1
ATOM 2088 C C . SER A 1 274 ? 7.029 -18.336 -9.254 1.00 93.00 274 SER A C 1
ATOM 2090 O O . SER A 1 274 ? 6.004 -18.594 -8.632 1.00 93.00 274 SER A O 1
ATOM 2092 N N . GLY A 1 275 ? 7.030 -18.152 -10.579 1.00 92.50 275 GLY A N 1
ATOM 2093 C CA . GLY A 1 275 ? 5.843 -18.332 -11.418 1.00 92.50 275 GLY A CA 1
ATOM 2094 C C . GLY A 1 275 ? 5.254 -19.744 -11.318 1.00 92.50 275 GLY A C 1
ATOM 2095 O O . GLY A 1 275 ? 4.057 -19.893 -11.081 1.00 92.50 275 GLY A O 1
ATOM 2096 N N . TYR A 1 276 ? 6.082 -20.788 -11.422 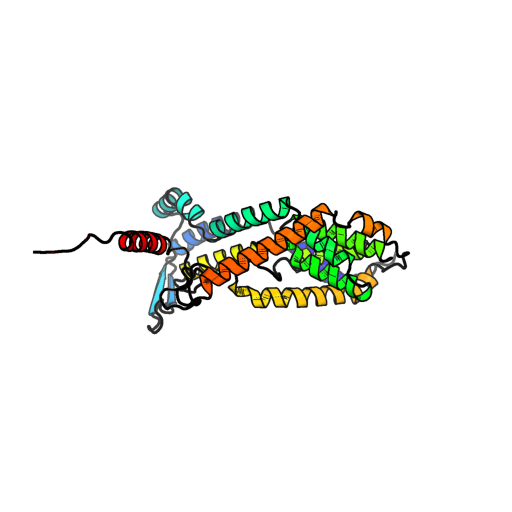1.00 94.75 276 TYR A N 1
ATOM 2097 C CA . TYR A 1 276 ? 5.629 -22.173 -11.235 1.00 94.75 276 TYR A CA 1
ATOM 2098 C C . TYR A 1 276 ? 5.129 -22.444 -9.813 1.00 94.75 276 TYR A C 1
ATOM 2100 O O . TYR A 1 276 ? 4.100 -23.094 -9.648 1.00 94.75 276 TYR A O 1
ATOM 2108 N N . GLY A 1 277 ? 5.806 -21.913 -8.793 1.00 94.19 277 GLY A N 1
ATOM 2109 C CA . GLY A 1 277 ? 5.372 -22.007 -7.400 1.00 94.19 277 GLY A CA 1
ATOM 2110 C C . GLY A 1 277 ? 4.025 -21.325 -7.165 1.00 94.19 277 GLY A C 1
ATOM 2111 O O . GLY A 1 277 ? 3.162 -21.885 -6.493 1.00 94.19 277 GLY A O 1
ATOM 2112 N N . PHE A 1 278 ? 3.803 -20.162 -7.779 1.00 90.62 278 PHE A N 1
ATOM 2113 C CA . PHE A 1 278 ? 2.525 -19.458 -7.732 1.00 90.62 278 PHE A CA 1
ATOM 2114 C C . PHE A 1 278 ? 1.405 -20.257 -8.411 1.00 90.62 278 PHE A C 1
ATOM 2116 O O . PHE A 1 278 ? 0.329 -20.405 -7.840 1.00 90.62 278 PHE A O 1
ATOM 2123 N N . LEU A 1 279 ? 1.657 -20.837 -9.588 1.00 93.88 279 LEU A N 1
ATOM 2124 C CA . LEU A 1 279 ? 0.686 -21.704 -10.265 1.00 93.88 279 LEU A CA 1
ATOM 2125 C C . LEU A 1 279 ? 0.377 -22.967 -9.454 1.00 93.88 279 LEU A C 1
ATOM 2127 O O . LEU A 1 279 ? -0.783 -23.356 -9.349 1.00 93.88 279 LEU A O 1
ATOM 2131 N N . PHE A 1 280 ? 1.394 -23.583 -8.848 1.00 95.38 280 PHE A N 1
ATOM 2132 C CA . PHE A 1 280 ? 1.214 -24.718 -7.948 1.00 95.38 280 PHE A CA 1
ATOM 2133 C C . PHE A 1 280 ? 0.361 -24.333 -6.735 1.00 95.38 280 PHE A C 1
ATOM 2135 O O . PHE A 1 280 ? -0.594 -25.035 -6.409 1.00 95.38 280 PHE A O 1
ATOM 2142 N N . PHE A 1 281 ? 0.641 -23.186 -6.113 1.00 92.06 281 PHE A N 1
ATOM 2143 C CA . PHE A 1 281 ? -0.171 -22.651 -5.025 1.00 92.06 281 PHE A CA 1
ATOM 2144 C C . PHE A 1 281 ? -1.624 -22.426 -5.458 1.00 92.06 281 PHE A C 1
ATOM 2146 O O . PHE A 1 281 ? -2.535 -22.874 -4.767 1.00 92.06 281 PHE A O 1
ATOM 2153 N N . LEU A 1 282 ? -1.862 -21.804 -6.617 1.00 90.25 282 LEU A N 1
ATOM 2154 C CA . LEU A 1 282 ? -3.212 -21.623 -7.154 1.00 90.25 282 LEU A CA 1
ATOM 2155 C C . LEU A 1 282 ? -3.915 -22.957 -7.413 1.00 90.25 282 LEU A C 1
ATOM 2157 O O . LEU A 1 282 ? -5.099 -23.073 -7.116 1.00 90.25 282 LEU A O 1
ATOM 2161 N N . ALA A 1 283 ? -3.208 -23.968 -7.920 1.00 90.81 283 ALA A N 1
ATOM 2162 C CA . ALA A 1 283 ? -3.767 -25.298 -8.144 1.00 90.81 283 ALA A CA 1
ATOM 2163 C C . ALA A 1 283 ? -4.164 -25.977 -6.824 1.00 90.81 283 ALA A C 1
ATOM 2165 O O . ALA A 1 283 ? -5.264 -26.518 -6.717 1.00 90.81 283 ALA A O 1
ATOM 2166 N N . VAL A 1 284 ? -3.311 -25.895 -5.797 1.00 90.94 284 VAL A N 1
ATOM 2167 C CA . VAL A 1 284 ? -3.615 -26.394 -4.448 1.00 90.94 284 VAL A CA 1
ATOM 2168 C C . VAL A 1 284 ? -4.804 -25.639 -3.855 1.00 90.94 284 VAL A C 1
ATOM 2170 O O . VAL A 1 284 ? -5.749 -26.260 -3.376 1.00 90.94 284 VAL A O 1
ATOM 2173 N N . MET A 1 285 ? -4.817 -24.308 -3.939 1.00 86.44 285 MET A N 1
ATOM 2174 C CA . MET A 1 285 ? -5.931 -23.501 -3.444 1.00 86.44 285 MET A CA 1
ATOM 2175 C C . MET A 1 285 ? -7.227 -23.805 -4.191 1.00 86.44 285 MET A C 1
ATOM 2177 O O . MET A 1 285 ? -8.268 -23.942 -3.555 1.00 86.44 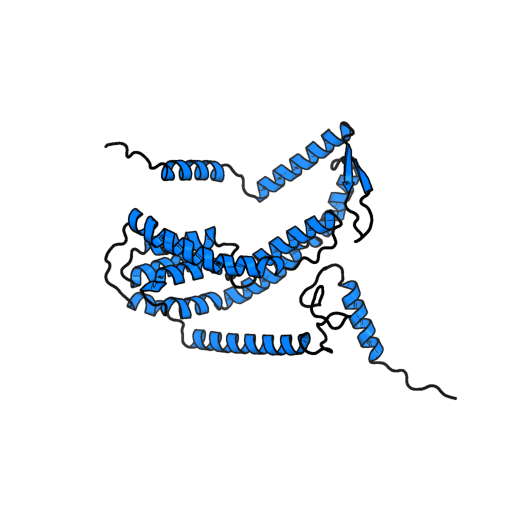285 MET A O 1
ATOM 2181 N N . ALA A 1 286 ? -7.184 -23.980 -5.512 1.00 85.00 286 ALA A N 1
ATOM 2182 C CA . ALA A 1 286 ? -8.335 -24.383 -6.308 1.00 85.00 286 ALA A CA 1
ATOM 2183 C C . ALA A 1 286 ? -8.843 -25.771 -5.894 1.00 85.00 286 ALA A C 1
ATOM 2185 O O . ALA A 1 286 ? -10.040 -25.938 -5.684 1.00 85.00 286 ALA A O 1
ATOM 2186 N N . LEU A 1 287 ? -7.959 -26.748 -5.673 1.00 86.19 287 LEU A N 1
ATOM 2187 C CA . LEU A 1 287 ? -8.343 -28.069 -5.162 1.00 86.19 287 LEU A CA 1
ATOM 2188 C C . LEU A 1 287 ? -9.003 -27.982 -3.776 1.00 86.19 287 LEU A C 1
ATOM 2190 O O . LEU A 1 287 ? -9.945 -28.713 -3.485 1.00 86.19 287 LEU A O 1
ATOM 2194 N N . LEU A 1 288 ? -8.536 -27.067 -2.928 1.00 84.38 288 LEU A N 1
ATOM 2195 C CA . LEU A 1 288 ? -9.056 -26.875 -1.576 1.00 84.38 288 LEU A CA 1
ATOM 2196 C C . LEU A 1 288 ? -10.312 -25.990 -1.503 1.00 84.38 288 LEU A C 1
ATOM 2198 O O . LEU A 1 288 ? -10.928 -25.927 -0.438 1.00 84.38 288 LEU A O 1
ATOM 2202 N N . THR A 1 289 ? -10.722 -25.344 -2.600 1.00 80.25 289 THR A N 1
ATOM 2203 C CA . THR A 1 289 ? -11.840 -24.375 -2.612 1.00 80.25 289 THR A CA 1
ATOM 2204 C C . THR A 1 289 ? -12.918 -24.633 -3.668 1.00 80.25 289 THR A C 1
ATOM 2206 O O . THR A 1 289 ? -14.081 -24.296 -3.442 1.00 80.25 289 THR A O 1
ATOM 2209 N N . VAL A 1 290 ? -12.583 -25.214 -4.820 1.00 79.94 290 VAL A N 1
ATOM 2210 C CA . VAL A 1 290 ? -13.500 -25.401 -5.959 1.00 79.94 290 VAL A CA 1
ATOM 2211 C C . VAL A 1 290 ? -14.400 -26.634 -5.814 1.00 79.94 290 VAL A C 1
ATOM 2213 O O . VAL A 1 290 ? -15.589 -26.500 -6.109 1.00 79.94 290 VAL A O 1
ATOM 2216 N N . PRO A 1 291 ? -13.927 -27.812 -5.359 1.00 82.38 291 PRO A N 1
ATOM 2217 C CA . PRO A 1 291 ? -14.809 -28.957 -5.146 1.00 82.38 291 PRO A CA 1
ATOM 2218 C C . PRO A 1 291 ? -15.915 -28.655 -4.127 1.00 82.38 291 PRO A C 1
ATOM 2220 O O . PRO A 1 291 ? -15.709 -27.924 -3.162 1.00 82.38 291 PRO A O 1
ATOM 2223 N N . GLN A 1 292 ? -17.100 -29.244 -4.305 1.00 74.56 292 GLN A N 1
ATOM 2224 C CA . GLN A 1 292 ? -18.217 -29.045 -3.367 1.00 74.56 292 GLN A CA 1
ATOM 2225 C C . GLN A 1 292 ? -17.907 -29.582 -1.961 1.00 74.56 292 GLN A C 1
ATOM 2227 O O . GLN A 1 292 ? -18.387 -29.032 -0.976 1.00 74.56 292 GLN A O 1
ATOM 2232 N N . THR A 1 293 ? -17.055 -30.605 -1.871 1.00 74.88 293 THR A N 1
ATOM 2233 C CA . THR A 1 293 ? -16.569 -31.214 -0.623 1.00 74.88 293 THR A CA 1
ATOM 2234 C C . THR A 1 293 ? -15.276 -30.580 -0.105 1.00 74.88 293 THR A C 1
ATOM 2236 O O . THR A 1 293 ? -14.613 -31.152 0.760 1.00 74.88 293 THR A O 1
ATOM 2239 N N . ALA A 1 294 ? -14.849 -29.449 -0.670 1.00 77.31 294 ALA A N 1
ATOM 2240 C CA . ALA A 1 294 ? -13.544 -28.894 -0.361 1.00 77.31 294 ALA A CA 1
ATOM 2241 C C . ALA A 1 294 ? -13.490 -28.288 1.049 1.00 77.31 294 ALA A C 1
ATOM 2243 O O . ALA A 1 294 ? -14.417 -27.615 1.498 1.00 77.31 294 ALA A O 1
ATOM 2244 N N . ILE A 1 295 ? -12.365 -28.513 1.730 1.00 77.31 295 ILE A N 1
ATOM 2245 C CA . ILE A 1 295 ? -12.184 -28.219 3.161 1.00 77.31 295 ILE A CA 1
ATOM 2246 C C . ILE A 1 295 ? -12.286 -26.716 3.461 1.00 77.31 295 ILE A C 1
ATOM 2248 O O . ILE A 1 295 ? -12.676 -26.333 4.561 1.00 77.31 295 ILE A O 1
ATOM 2252 N N . LEU A 1 296 ? -11.957 -25.855 2.492 1.00 75.62 296 LEU A N 1
ATOM 2253 C CA . LEU A 1 296 ? -11.971 -24.401 2.668 1.00 75.62 296 LEU A CA 1
ATOM 2254 C C . LEU A 1 296 ? -13.279 -23.745 2.201 1.00 75.62 296 LEU A C 1
ATOM 2256 O O . LEU A 1 296 ? -13.327 -22.523 2.054 1.00 75.62 296 LEU A O 1
ATOM 2260 N N . ARG A 1 297 ? -14.342 -24.520 1.952 1.00 70.31 297 ARG A N 1
ATOM 2261 C CA . ARG A 1 297 ? -15.691 -23.979 1.734 1.00 70.31 297 ARG A CA 1
ATOM 2262 C C . ARG A 1 297 ? -16.425 -23.752 3.049 1.00 70.31 297 ARG A C 1
ATOM 2264 O O . ARG A 1 297 ? -16.034 -24.233 4.109 1.00 70.31 297 ARG A O 1
ATOM 2271 N N . ASN A 1 298 ? -17.496 -22.972 2.978 1.00 66.75 298 ASN A N 1
ATOM 2272 C CA . ASN A 1 298 ? -18.355 -22.730 4.126 1.00 66.75 298 ASN A CA 1
ATOM 2273 C C . ASN A 1 298 ? -19.281 -23.921 4.414 1.00 66.75 298 ASN A C 1
ATOM 2275 O O . ASN A 1 298 ? -19.430 -24.822 3.591 1.00 66.75 298 ASN A O 1
ATOM 2279 N N . GLN A 1 299 ? -19.929 -23.913 5.583 1.00 60.94 299 GLN A N 1
ATOM 2280 C CA . GLN A 1 299 ? -20.810 -25.007 6.024 1.00 60.94 299 GLN A CA 1
ATOM 2281 C C . GLN A 1 299 ? -22.002 -25.255 5.083 1.00 60.94 299 GLN A C 1
ATOM 2283 O O . GLN A 1 299 ? -22.544 -26.354 5.072 1.00 60.94 299 GLN A O 1
ATOM 2288 N N . ALA A 1 300 ? -22.389 -24.262 4.276 1.00 59.94 300 ALA A N 1
ATOM 2289 C CA . ALA A 1 300 ? -23.452 -24.375 3.280 1.00 59.94 300 ALA A CA 1
ATOM 2290 C C . ALA A 1 300 ? -22.947 -24.866 1.903 1.00 59.94 300 ALA A C 1
ATOM 2292 O O . ALA A 1 300 ? -23.707 -24.867 0.939 1.00 59.94 300 ALA A O 1
ATOM 2293 N N . GLY A 1 301 ? -21.668 -25.249 1.777 1.00 57.75 301 GLY A N 1
ATOM 2294 C CA . GLY A 1 301 ? -21.061 -25.689 0.514 1.00 57.75 301 GLY A CA 1
ATOM 2295 C C . GLY A 1 301 ? -20.761 -24.553 -0.472 1.00 57.75 301 GLY A C 1
ATOM 2296 O O . GLY A 1 301 ? -20.364 -24.813 -1.611 1.00 57.75 301 GLY A O 1
ATOM 2297 N N . GLY A 1 302 ? -20.928 -23.298 -0.047 1.00 58.09 302 GLY A N 1
ATOM 2298 C CA . GLY A 1 302 ? -20.637 -22.087 -0.807 1.00 58.09 302 GLY A CA 1
ATOM 2299 C C . GLY A 1 302 ? -19.264 -21.487 -0.489 1.00 58.09 302 GLY A C 1
ATOM 2300 O O . GLY A 1 302 ? -18.598 -21.847 0.482 1.00 58.09 302 GLY A O 1
ATOM 2301 N N . PHE A 1 303 ? -18.831 -20.544 -1.327 1.00 57.25 303 PHE A N 1
ATOM 2302 C CA . PHE A 1 303 ? -17.568 -19.814 -1.148 1.00 57.25 303 PHE A CA 1
ATOM 2303 C C . PHE A 1 303 ? -17.753 -18.459 -0.434 1.00 57.25 303 PHE A C 1
ATOM 2305 O O . PHE A 1 303 ? -16.848 -17.975 0.243 1.00 57.25 303 PHE A O 1
ATOM 2312 N N . LEU A 1 304 ? -18.951 -17.875 -0.543 1.00 54.00 304 LEU A N 1
ATOM 2313 C CA . LEU A 1 304 ? -19.367 -16.586 0.023 1.00 54.00 304 LEU A CA 1
ATOM 2314 C C . LEU A 1 304 ? -20.629 -16.776 0.888 1.00 54.00 304 LEU A C 1
ATOM 2316 O O . LEU A 1 304 ? -21.344 -17.762 0.683 1.00 54.00 304 LEU A O 1
ATOM 2320 N N . PRO A 1 305 ? -20.939 -15.875 1.844 1.00 52.41 305 PRO A N 1
ATOM 2321 C CA . PRO A 1 305 ? -20.237 -14.626 2.186 1.00 52.41 305 PRO A CA 1
ATOM 2322 C C . PRO A 1 305 ? -19.072 -14.787 3.179 1.00 52.41 305 PRO A C 1
ATOM 2324 O O . PRO A 1 305 ? -18.286 -13.860 3.333 1.00 52.41 305 PRO A O 1
ATOM 2327 N N . LYS A 1 306 ? -18.952 -15.941 3.847 1.00 58.19 306 LYS A N 1
ATOM 2328 C CA . LYS A 1 306 ? -17.856 -16.273 4.773 1.00 58.19 306 LYS A CA 1
ATOM 2329 C C . LYS A 1 306 ? -17.263 -17.617 4.365 1.00 58.19 306 LYS A C 1
ATOM 2331 O O . LYS A 1 306 ? -18.034 -18.546 4.151 1.00 58.19 306 LYS A O 1
ATOM 2336 N N . SER A 1 307 ? -15.944 -17.733 4.281 1.00 56.00 307 SER A N 1
ATOM 2337 C CA . SER A 1 307 ? -15.203 -18.996 4.119 1.00 56.00 307 SER A CA 1
ATOM 2338 C C . SER A 1 307 ? -13.819 -18.848 4.768 1.00 56.00 307 SER A C 1
ATOM 2340 O O . SER A 1 307 ? -13.385 -17.720 4.970 1.00 56.00 307 SER A O 1
ATOM 2342 N N . PRO A 1 308 ? -13.097 -19.922 5.132 1.00 58.34 308 PRO A N 1
ATOM 2343 C CA . PRO A 1 308 ? -11.750 -19.788 5.698 1.00 58.34 308 PRO A CA 1
ATOM 2344 C C . PRO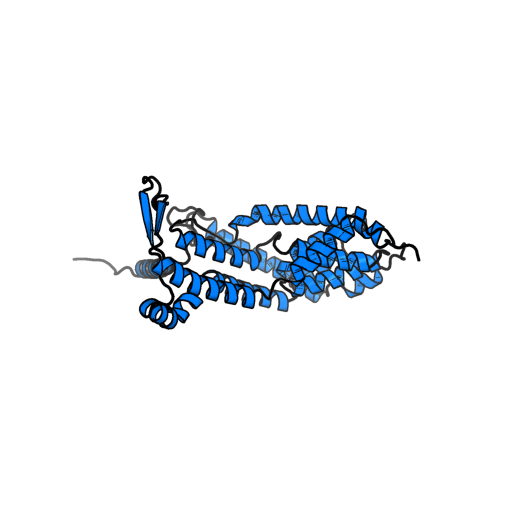 A 1 308 ? -10.791 -18.861 4.911 1.00 58.34 308 PRO A C 1
ATOM 2346 O O . PRO A 1 308 ? -10.050 -18.124 5.556 1.00 58.34 308 PRO A O 1
ATOM 2349 N N . PRO A 1 309 ? -10.815 -18.815 3.559 1.00 55.19 309 PRO A N 1
ATOM 2350 C CA . PRO A 1 309 ? -10.031 -17.852 2.773 1.00 55.19 309 PRO A CA 1
ATOM 2351 C C . PRO A 1 309 ? -10.610 -16.427 2.736 1.00 55.19 309 PRO A C 1
ATOM 2353 O O . PRO A 1 309 ? -9.889 -15.488 2.412 1.00 55.19 309 PRO A O 1
ATOM 2356 N N . VAL A 1 310 ? -11.898 -16.255 3.051 1.00 55.25 310 VAL A N 1
ATOM 2357 C CA . VAL A 1 310 ? -12.593 -14.961 3.157 1.00 55.25 310 VAL A CA 1
ATOM 2358 C C . VAL A 1 310 ? -13.254 -14.882 4.542 1.00 55.25 310 VAL A C 1
ATOM 2360 O O . VAL A 1 310 ? -14.478 -15.056 4.658 1.00 55.25 310 VAL A O 1
ATOM 2363 N N . PRO A 1 311 ? -12.463 -14.708 5.621 1.00 52.25 311 PRO A N 1
ATOM 2364 C CA . PRO A 1 311 ? -13.010 -14.642 6.966 1.00 52.25 311 PRO A CA 1
ATOM 2365 C C . PRO A 1 311 ? -13.872 -13.385 7.071 1.00 52.25 311 PRO A C 1
ATOM 2367 O O . PRO A 1 311 ? -13.416 -12.292 6.758 1.00 52.25 311 PRO A O 1
ATOM 2370 N N . GLY A 1 312 ? -15.125 -13.542 7.491 1.00 44.34 312 GLY A N 1
ATOM 2371 C CA . GLY A 1 312 ? -16.023 -12.419 7.775 1.00 44.34 312 GLY A CA 1
ATOM 2372 C C . GLY A 1 312 ? -16.164 -12.130 9.268 1.00 44.34 312 GLY A C 1
ATOM 2373 O O . GLY A 1 312 ? -17.221 -11.645 9.653 1.00 44.34 312 GLY A O 1
ATOM 2374 N N . ASP A 1 313 ? -15.196 -12.571 10.080 1.00 46.50 313 ASP A N 1
ATOM 2375 C CA . ASP A 1 313 ? -15.056 -12.327 11.527 1.00 46.50 313 ASP A CA 1
ATOM 2376 C C . ASP A 1 313 ? -13.778 -13.027 12.040 1.00 46.50 313 ASP A C 1
ATOM 2378 O O . ASP A 1 313 ? -13.696 -14.260 12.018 1.00 46.50 313 ASP A O 1
ATOM 2382 N N . TYR A 1 314 ? -12.791 -12.289 12.561 1.00 41.19 314 TYR A N 1
ATOM 2383 C CA . TYR A 1 314 ? -11.601 -12.889 13.205 1.00 41.19 314 TYR A CA 1
ATOM 2384 C C . TYR A 1 314 ? -11.885 -13.479 14.598 1.00 41.19 314 TYR A C 1
ATOM 2386 O O . TYR A 1 314 ? -11.059 -14.204 15.165 1.00 41.19 314 TYR A O 1
ATOM 2394 N N . HIS A 1 315 ? -13.067 -13.214 15.158 1.00 40.53 315 HIS A N 1
ATOM 2395 C CA . HIS A 1 315 ? -13.484 -13.734 16.460 1.00 40.53 315 HIS A CA 1
ATOM 2396 C C . HIS A 1 315 ? -13.865 -15.224 16.452 1.00 40.53 315 HIS A C 1
ATOM 2398 O O . HIS A 1 315 ? -13.944 -15.844 17.519 1.00 40.53 315 HIS A O 1
ATOM 2404 N N . ASP A 1 316 ? -13.998 -15.840 15.274 1.00 44.06 316 ASP A N 1
ATOM 2405 C CA . ASP A 1 316 ? -14.461 -17.222 15.135 1.00 44.06 316 ASP A CA 1
ATOM 2406 C C . ASP A 1 316 ? -13.348 -18.289 15.214 1.00 44.06 316 ASP A C 1
ATOM 2408 O O . ASP A 1 316 ? -13.545 -19.469 14.912 1.00 44.06 316 ASP A O 1
ATOM 2412 N N . HIS A 1 317 ? -12.163 -17.922 15.717 1.00 42.75 317 HIS A N 1
ATOM 2413 C CA . HIS A 1 317 ? -11.085 -18.875 16.027 1.00 42.75 317 HIS A CA 1
ATOM 2414 C C . HIS A 1 317 ? -11.533 -19.995 16.985 1.00 42.75 317 HIS A C 1
ATOM 2416 O O . HIS A 1 317 ? -11.027 -21.118 16.919 1.00 42.75 317 HIS A O 1
ATOM 2422 N N . ARG A 1 318 ? -12.521 -19.736 17.857 1.00 39.06 318 ARG A N 1
ATOM 2423 C CA . ARG A 1 318 ? -13.112 -20.769 18.729 1.00 39.06 318 ARG A CA 1
ATOM 2424 C C . ARG A 1 318 ? -13.914 -21.814 17.948 1.00 39.06 318 ARG A C 1
ATOM 2426 O O . ARG A 1 318 ? -13.997 -22.962 18.390 1.00 39.06 318 ARG A O 1
ATOM 2433 N N . LEU A 1 319 ? -14.470 -21.448 16.795 1.00 42.03 319 LEU A N 1
ATOM 2434 C CA . LEU A 1 319 ? -15.209 -22.349 15.916 1.00 42.03 319 LEU A CA 1
ATOM 2435 C C . LEU A 1 319 ? -14.259 -23.185 15.061 1.00 42.03 319 LEU A C 1
ATOM 2437 O O . LEU A 1 319 ? -14.479 -24.386 14.957 1.00 42.03 319 LEU A O 1
ATOM 2441 N N . PHE A 1 320 ? -13.143 -22.622 14.588 1.00 41.22 320 PHE A N 1
ATOM 2442 C CA . PHE A 1 320 ? -12.072 -23.394 13.939 1.00 41.22 320 PHE A CA 1
ATOM 2443 C C . PHE A 1 320 ? -11.467 -24.459 14.879 1.00 41.22 320 PHE A C 1
ATOM 2445 O O . PHE A 1 320 ? -11.303 -25.620 14.505 1.00 41.22 320 PHE A O 1
ATOM 2452 N N . VAL A 1 321 ? -11.227 -24.121 16.154 1.00 44.09 321 VAL A N 1
ATOM 2453 C CA . VAL A 1 321 ? -10.750 -25.092 17.163 1.00 44.09 321 VAL A CA 1
ATOM 2454 C C . VAL A 1 321 ? -11.813 -26.155 17.489 1.00 44.09 321 VAL A C 1
ATOM 2456 O O . VAL A 1 321 ? -11.479 -27.328 17.688 1.00 44.09 321 VAL A O 1
ATOM 2459 N N . ARG A 1 322 ? -13.105 -25.791 17.504 1.00 42.59 322 ARG A N 1
ATOM 2460 C CA . ARG A 1 322 ? -14.207 -26.767 17.617 1.00 42.59 322 ARG A CA 1
ATOM 2461 C C . ARG A 1 322 ? -14.298 -27.681 16.391 1.00 42.59 322 ARG A C 1
ATOM 2463 O O . ARG A 1 322 ? -14.505 -28.877 16.575 1.00 42.59 322 ARG A O 1
ATOM 2470 N N . GLN A 1 323 ? -14.097 -27.153 15.184 1.00 43.91 323 GLN A N 1
ATOM 2471 C CA . GLN A 1 323 ? -14.068 -27.912 13.928 1.00 43.91 323 GLN A CA 1
ATOM 2472 C C . GLN A 1 323 ? -12.927 -28.935 13.919 1.00 43.91 323 GLN A C 1
ATOM 2474 O O . GLN A 1 323 ? -13.157 -30.092 13.575 1.00 43.91 323 GLN A O 1
ATOM 2479 N N . HIS A 1 324 ? -11.734 -28.561 14.393 1.00 43.56 324 HIS A N 1
ATOM 2480 C CA . HIS A 1 324 ? -10.603 -29.489 14.479 1.00 43.56 324 HIS A CA 1
ATOM 2481 C C . HIS A 1 324 ? -10.855 -30.616 15.497 1.00 43.56 324 HIS A C 1
ATOM 2483 O O . HIS A 1 324 ? -10.596 -31.783 15.214 1.00 43.56 324 HIS A O 1
ATOM 2489 N N . ARG A 1 325 ? -11.461 -30.307 16.656 1.00 42.84 325 ARG A N 1
ATOM 2490 C CA . ARG A 1 325 ? -11.873 -31.338 17.630 1.00 42.84 325 ARG A CA 1
ATOM 2491 C C . ARG A 1 325 ? -13.003 -32.236 17.124 1.00 42.84 325 ARG A C 1
ATOM 2493 O O . ARG A 1 325 ? -13.024 -33.409 17.479 1.00 42.84 325 ARG A O 1
ATOM 2500 N N . ALA A 1 326 ? -13.940 -31.713 16.336 1.00 43.75 326 ALA A N 1
ATOM 2501 C CA . ALA A 1 326 ? -15.029 -32.503 15.764 1.00 43.75 326 ALA A CA 1
ATOM 2502 C C . ALA A 1 326 ? -14.525 -33.447 14.659 1.00 43.75 326 ALA A C 1
ATOM 2504 O O . ALA A 1 326 ? -14.884 -34.621 14.658 1.00 43.75 326 ALA A O 1
ATOM 2505 N N . ALA A 1 327 ? -13.625 -32.975 13.791 1.00 43.84 327 ALA A N 1
ATOM 2506 C CA . ALA A 1 327 ? -12.982 -33.800 12.769 1.00 43.84 327 ALA A CA 1
ATOM 2507 C C . ALA A 1 327 ? -12.102 -34.908 13.381 1.00 43.84 327 ALA A C 1
ATOM 2509 O O . ALA A 1 327 ? -12.159 -36.049 12.934 1.00 43.84 327 ALA A O 1
ATOM 2510 N N . LEU A 1 328 ? -11.365 -34.612 14.462 1.00 46.03 328 LEU A N 1
ATOM 2511 C CA . LEU A 1 328 ? -10.582 -35.615 15.200 1.00 46.03 328 LEU A CA 1
ATOM 2512 C C . LEU A 1 328 ? -11.460 -36.660 15.913 1.00 46.03 328 LEU A C 1
ATOM 2514 O O . LEU A 1 328 ? -11.066 -37.817 16.021 1.00 46.03 328 LEU A O 1
ATOM 2518 N N . ARG A 1 329 ? -12.670 -36.293 16.361 1.00 44.66 329 ARG A N 1
ATOM 2519 C CA . ARG A 1 329 ? -13.635 -37.240 16.956 1.00 44.66 329 ARG A CA 1
ATOM 2520 C C . ARG A 1 329 ? -14.293 -38.162 15.931 1.00 44.66 329 ARG A C 1
ATOM 2522 O O . ARG A 1 329 ? -14.657 -39.274 16.285 1.00 44.66 329 ARG A O 1
ATOM 2529 N N . LEU A 1 330 ? -14.412 -37.737 14.675 1.00 47.66 330 LEU A N 1
ATOM 2530 C CA . LEU A 1 330 ? -14.946 -38.568 13.589 1.00 47.66 330 LEU A CA 1
ATOM 2531 C C . LEU A 1 330 ? -13.925 -39.595 13.056 1.00 47.66 330 LEU A C 1
ATOM 2533 O O . LEU A 1 330 ? -14.310 -40.491 12.308 1.00 47.66 330 LEU A O 1
ATOM 2537 N N . GLY A 1 331 ? -12.651 -39.495 13.460 1.00 40.12 331 GLY A N 1
ATOM 2538 C CA . GLY A 1 331 ? -11.592 -40.465 13.154 1.00 40.12 331 GLY A CA 1
ATOM 2539 C C . GLY A 1 331 ? -11.468 -41.631 14.147 1.00 40.12 331 GLY A C 1
ATOM 2540 O O . GLY A 1 331 ? -10.799 -42.612 13.836 1.00 40.12 331 GLY A O 1
ATOM 2541 N N . HIS A 1 332 ? -12.128 -41.567 15.309 1.00 40.62 332 HIS A N 1
ATOM 2542 C CA . HIS A 1 332 ? -12.229 -42.684 16.253 1.00 40.62 332 HIS A CA 1
ATOM 2543 C C . HIS A 1 332 ? -13.675 -43.180 16.305 1.00 40.62 332 HIS A C 1
ATOM 2545 O O . HIS A 1 332 ? -14.495 -42.671 17.066 1.00 40.62 332 HIS A O 1
ATOM 2551 N N . ARG A 1 333 ? -13.986 -44.194 15.491 1.00 36.44 333 ARG A N 1
ATOM 2552 C CA . ARG A 1 333 ? -15.123 -45.078 15.771 1.00 36.44 333 ARG A CA 1
ATOM 2553 C C . ARG A 1 333 ? -14.725 -45.975 16.952 1.00 36.44 333 ARG A C 1
ATOM 2555 O O . ARG A 1 333 ? -13.695 -46.633 16.844 1.00 36.44 333 ARG A O 1
ATOM 2562 N N . PRO A 1 334 ? -15.480 -46.010 18.061 1.00 37.41 334 PRO A N 1
ATOM 2563 C CA . PRO A 1 334 ? -15.474 -47.175 18.927 1.00 37.41 334 PRO A CA 1
ATOM 2564 C C . PRO A 1 334 ? -16.189 -48.293 18.165 1.00 37.41 334 PRO A C 1
ATOM 2566 O O . PRO A 1 334 ? -17.308 -48.106 17.681 1.00 37.41 334 PRO A O 1
ATOM 2569 N N . ASP A 1 335 ? -15.509 -49.417 17.994 1.00 37.06 335 ASP A N 1
ATOM 2570 C CA . ASP A 1 335 ? -16.080 -50.603 17.380 1.00 37.06 335 ASP A CA 1
ATOM 2571 C C . ASP A 1 335 ? -17.250 -51.138 18.224 1.00 37.06 335 ASP A C 1
ATOM 2573 O O . ASP A 1 335 ? -17.123 -51.345 19.425 1.00 37.06 335 ASP A O 1
ATOM 2577 N N . GLN A 1 336 ? -18.381 -51.292 17.531 1.00 35.28 336 GLN A N 1
ATOM 2578 C CA . GLN A 1 336 ? -19.439 -52.304 17.648 1.00 35.28 336 GLN A CA 1
ATOM 2579 C C . GLN A 1 336 ? -19.956 -52.714 19.042 1.00 35.28 336 GLN A C 1
ATOM 2581 O O . GLN A 1 336 ? -19.281 -53.362 19.835 1.00 35.28 336 GLN A O 1
ATOM 2586 N N . GLU A 1 337 ? -21.245 -52.435 19.258 1.00 36.16 337 GLU A N 1
ATOM 2587 C CA . GLU A 1 337 ? -22.096 -53.096 20.251 1.00 36.16 337 GLU A CA 1
ATOM 2588 C C . GLU A 1 337 ? -22.383 -54.566 19.883 1.00 36.16 337 GLU A C 1
ATOM 2590 O O . GLU A 1 337 ? -22.725 -54.865 18.737 1.00 36.16 337 GLU A O 1
ATOM 2595 N N . GLY A 1 338 ? -22.382 -55.431 20.905 1.00 32.03 338 GLY A N 1
ATOM 2596 C CA . GLY A 1 338 ? -23.396 -56.479 21.100 1.00 32.03 338 GLY A CA 1
ATOM 2597 C C . GLY A 1 338 ? -22.881 -57.923 21.227 1.00 32.03 338 GLY A C 1
ATOM 2598 O O . GLY A 1 338 ? -21.876 -58.264 20.598 1.00 32.03 338 GLY A O 1
ATOM 2599 N N . PRO A 1 339 ? -23.589 -58.814 21.956 1.00 38.00 339 PRO A N 1
ATOM 2600 C CA . PRO A 1 339 ? -24.797 -58.611 22.772 1.00 38.00 339 PRO A CA 1
ATOM 2601 C C . PRO A 1 339 ? -24.541 -58.409 24.274 1.00 38.00 339 PRO A C 1
ATOM 2603 O O . PRO A 1 339 ? -23.545 -58.954 24.803 1.00 38.00 339 PRO A O 1
#

Foldseek 3Di:
DPDPPQPPVNVVVVVVVVVVVPDDDVVVVVVVVVVVLLVVLQVQLVVFDKDWDFADDLDPPDGTDTDIDTRHRCPDPVNVVCCVVCVVVVVVVQQLVVLLVVQVVVLVVCLVLCQLVQVLLAVLLPDDLVCNLLSLLLQLLAQCSNPPVSLVSSLVVQLLSCVLAQWHSVLRNVSSNCSNVVSVQQHQDQHSVLSNVQSVVVVVCVVSSHLFQGFSCPCNVVSNVVSSVRSVVSSCCSVVPVCVVVPTGRGDNHSVSSVVSNDDPVSVVVNVVVVVVVVVVVVVVCQQQVDLPHPQDDPVSHNDDDTNVRHRDPVCVVVVVVVVVVVVVVVDDDDDDDD

Radius of gyration: 27.26 Å; chains: 1; bounding box: 61×100×67 Å

InterPro domains:
  IPR004697 p-Aminobenzoyl-glutamate transport protein AbgT [PF03806] (11-308)
  IPR004697 p-Aminobenzoyl-glutamate transport protein AbgT [PTHR30282] (3-308)

Secondary structure (DSSP, 8-state):
-------HHHHHHHHHHHHHTTSPPHHHHHHHHHHHHHHHHHHHHHTT-EEEEEEPPSSTTPPPEEEEEEPP-TTSHHHHHHHHHHHHHHHHH-HHHHHHHHHHHHHHHHHHHTHHHHHHHHHHTT--GGGHHHHHHHHHHGGGGGTHHHHHHHHHHHHHHHHHTTS-HHHHHHHHHHHHHHSTT--SS--HHHHHHHHHHHHHHHHTT------TTTTHHHHHHHHHHHHHHHHHHIIIIIHHHHT-------THHHHTTSPPHHHHHHHHHHHHHHHHHHHHHHHHHSSTT-TTS-TTS-SSS-BTTB-S-GGGHHHHHHHHHHHHHTT-PPP----

Organism: Acidaminococcus fermentans (NCBI:txid905)